Protein AF-A0A2D6SZ36-F1 (afdb_monomer_lite)

Sequence (307 aa):
MTRLPTGDDLKRLPLNAAIAYAARCARRVEDLIQPSASFPKADEWRSVVADTIDAAVNVAAGGELAADALAELEERVVQVVVVASEVGSTREVTQTDRQAAFAVNAAYALVHAVSLAVAAQTAASKTNAANKALLSVVTAVDAAVAANPKVRHLADHDWKKLSRMRLGAFPSLGKPINAGPDGPLGPLHGTQTTGSSAPTPPPRPTAHQDEPVPENQVVPEPGPTIEAQGRTLQEERKQLAKDRARLANEWARLKKCRAQLNEKQRQFRQMVAEFKQTVRTASDIRKTPSEGRQTAEEAEIQSSLDG

Foldseek 3Di:
DQDFQDLVLCQLFELLLLLLLLLLLLVVLLVLLDDDPLCVPSVVLSVLLVVLSVVSLCVSQVHDDDPVNLVVSLVSLVVVLVSLVVSVPDPDQDLSSLLNNLSSQLSNLSSQLSNLLVVLVVDPNNQVSLSSSSVSSVRSNVSSCSSPVVSSVLSSLSSVQSSPDPQDGPPHNGHRWRSDCPTPSHHSDPPVPVPPPPDDDPDDDDDDDDDDDDPDPDDDDDPDDPVVVVVVVVVVVVVVVVVVVVVVVVVVVVVVVVVVVVVVVVVVVVVVVVVVVVVVVVVVVVVVVVVVVVVVVVVVVVVVVVD

Structure (mmCIF, N/CA/C/O backbone):
data_AF-A0A2D6SZ36-F1
#
_entry.id   AF-A0A2D6SZ36-F1
#
loop_
_atom_site.group_PDB
_atom_site.id
_atom_site.type_symbol
_atom_site.label_atom_id
_atom_site.label_alt_id
_atom_site.label_comp_id
_atom_site.label_asym_id
_atom_site.label_entity_id
_atom_site.label_seq_id
_atom_site.pdbx_PDB_ins_code
_atom_site.Cartn_x
_atom_site.Cartn_y
_atom_site.Cartn_z
_atom_site.occupancy
_atom_site.B_iso_or_equiv
_atom_site.auth_seq_id
_atom_site.auth_comp_id
_atom_site.auth_asym_id
_atom_site.auth_atom_id
_atom_site.pdbx_PDB_model_num
ATOM 1 N N . MET A 1 1 ? -4.248 -22.799 13.556 1.00 68.94 1 MET A N 1
ATOM 2 C CA . MET A 1 1 ? -3.640 -21.973 12.487 1.00 68.94 1 MET A CA 1
ATOM 3 C C . MET A 1 1 ? -3.831 -20.508 12.848 1.00 68.94 1 MET A C 1
ATOM 5 O O . MET A 1 1 ? -4.922 -20.158 13.281 1.00 68.94 1 MET A O 1
ATOM 9 N N . THR A 1 2 ? -2.800 -19.670 12.737 1.00 85.44 2 THR A N 1
ATOM 10 C CA . THR A 1 2 ? -2.924 -18.223 12.980 1.00 85.44 2 THR A CA 1
ATOM 11 C C . THR A 1 2 ? -3.726 -17.578 11.849 1.00 85.44 2 THR A C 1
ATOM 13 O O . THR A 1 2 ? -3.416 -17.739 10.665 1.00 85.44 2 THR A O 1
ATOM 16 N N . ARG A 1 3 ? -4.801 -16.878 12.209 1.00 94.06 3 ARG A N 1
ATOM 17 C CA . ARG A 1 3 ? -5.632 -16.122 11.270 1.00 94.06 3 ARG A CA 1
ATOM 18 C C . ARG A 1 3 ? -5.099 -14.690 11.211 1.00 94.06 3 ARG A C 1
ATOM 20 O O . ARG A 1 3 ? -4.786 -14.129 12.254 1.00 94.06 3 ARG A O 1
ATOM 27 N N . LEU A 1 4 ? -4.996 -14.116 10.012 1.00 96.88 4 LEU A N 1
ATOM 28 C CA . LEU A 1 4 ? -4.741 -12.680 9.872 1.00 96.88 4 LEU A CA 1
ATOM 29 C C . LEU A 1 4 ? -5.953 -11.890 10.392 1.00 96.88 4 LEU A C 1
ATOM 31 O O . LEU A 1 4 ? -7.083 -12.373 10.242 1.00 96.88 4 LEU A O 1
ATOM 35 N N . PRO A 1 5 ? -5.748 -10.707 10.992 1.00 96.88 5 PRO A N 1
ATOM 36 C CA . PRO A 1 5 ? -6.858 -9.842 11.368 1.00 96.88 5 PRO A CA 1
ATOM 37 C C . PRO A 1 5 ? -7.690 -9.492 10.130 1.00 96.88 5 PRO A C 1
ATOM 39 O O . PRO A 1 5 ? -7.157 -9.217 9.057 1.00 96.88 5 PRO A O 1
ATOM 42 N N . THR A 1 6 ? -9.010 -9.527 10.273 1.00 97.56 6 THR A N 1
ATOM 43 C CA . THR A 1 6 ? -9.931 -9.065 9.230 1.00 97.56 6 THR A CA 1
ATOM 44 C C . THR A 1 6 ? -9.946 -7.541 9.146 1.00 97.56 6 THR A C 1
ATOM 46 O O . THR A 1 6 ? -9.481 -6.857 10.057 1.00 97.56 6 THR A O 1
ATOM 49 N N . GLY A 1 7 ? -10.556 -6.983 8.096 1.00 96.88 7 GLY A N 1
ATOM 50 C CA . GLY A 1 7 ? -10.803 -5.540 8.037 1.00 96.88 7 GLY A CA 1
ATOM 51 C C . GLY A 1 7 ? -11.570 -5.022 9.263 1.00 96.88 7 GLY A C 1
ATOM 52 O O . GLY A 1 7 ? -11.227 -3.971 9.794 1.00 96.88 7 GLY A O 1
ATOM 53 N N . ASP A 1 8 ? -12.548 -5.777 9.773 1.00 97.81 8 ASP A N 1
ATOM 54 C CA . ASP A 1 8 ? -13.299 -5.383 10.973 1.00 97.81 8 ASP A CA 1
ATOM 55 C C . ASP A 1 8 ? -12.479 -5.502 12.263 1.00 97.81 8 ASP A C 1
ATOM 57 O O . ASP A 1 8 ? -12.656 -4.687 13.169 1.00 97.81 8 ASP A O 1
ATOM 61 N N . ASP A 1 9 ? -11.542 -6.451 12.339 1.00 98.06 9 ASP A N 1
ATOM 62 C CA . ASP A 1 9 ? -10.567 -6.474 13.430 1.00 98.06 9 ASP A CA 1
ATOM 63 C C . ASP A 1 9 ? -9.703 -5.211 13.369 1.00 98.06 9 ASP A C 1
ATOM 65 O O . ASP A 1 9 ? -9.614 -4.492 14.360 1.00 98.06 9 ASP A O 1
ATOM 69 N N . LEU A 1 10 ? -9.153 -4.872 12.197 1.00 98.12 10 LEU A N 1
ATOM 70 C CA . LEU A 1 10 ? -8.289 -3.701 12.022 1.00 98.12 10 LEU A CA 1
ATOM 71 C C . LEU A 1 10 ? -8.994 -2.365 12.316 1.00 98.12 10 LEU A C 1
ATOM 73 O O . LEU A 1 10 ? -8.325 -1.429 12.747 1.00 98.12 10 LEU A O 1
ATOM 77 N N . LYS A 1 11 ? -10.329 -2.272 12.196 1.00 98.25 11 LYS A N 1
ATOM 78 C CA . LYS A 1 11 ? -11.109 -1.099 12.658 1.00 98.25 11 LYS A CA 1
ATOM 79 C C . LYS A 1 11 ? -11.015 -0.854 14.168 1.00 98.25 11 LYS A C 1
ATOM 81 O O . LYS A 1 11 ? -11.428 0.198 14.642 1.00 98.25 11 LYS A O 1
ATOM 86 N N . ARG A 1 12 ? -10.481 -1.791 14.957 1.00 98.06 12 ARG A N 1
ATOM 87 C CA . ARG A 1 12 ? -10.187 -1.563 16.383 1.00 98.06 12 ARG A CA 1
ATOM 88 C C . ARG A 1 12 ? -8.912 -0.747 16.599 1.00 98.06 12 ARG A C 1
ATOM 90 O O . ARG A 1 12 ? -8.661 -0.323 17.722 1.00 98.06 12 ARG A O 1
ATOM 97 N N . LEU A 1 13 ? -8.112 -0.532 15.554 1.00 98.56 13 LEU A N 1
ATOM 98 C CA . LEU A 1 13 ? -6.929 0.317 15.586 1.00 98.56 13 LEU A CA 1
ATOM 99 C C . LEU A 1 13 ? -7.213 1.678 14.947 1.00 98.56 13 LEU A C 1
ATOM 101 O O . LEU A 1 13 ? -7.973 1.764 13.982 1.00 98.56 13 LEU A O 1
ATOM 105 N N . PRO A 1 14 ? -6.572 2.751 15.431 1.00 98.44 14 PRO A N 1
ATOM 106 C CA . PRO A 1 14 ? -6.524 3.998 14.684 1.00 98.44 14 PRO A CA 1
ATOM 107 C C . PRO A 1 14 ? -5.627 3.858 13.435 1.00 98.44 14 PRO A C 1
ATOM 109 O O . PRO A 1 14 ? -4.817 2.931 13.339 1.00 98.44 14 PRO A O 1
ATOM 112 N N . LEU A 1 15 ? -5.749 4.782 12.477 1.00 98.31 15 LEU A N 1
ATOM 113 C CA . LEU A 1 15 ? -5.105 4.653 11.161 1.00 98.31 15 LEU A CA 1
ATOM 114 C C . LEU A 1 15 ? -3.571 4.558 11.231 1.00 98.31 15 LEU A C 1
ATOM 116 O O . LEU A 1 15 ? -3.008 3.724 10.525 1.00 98.31 15 LEU A O 1
ATOM 120 N N . ASN A 1 16 ? -2.892 5.303 12.113 1.00 98.50 16 ASN A N 1
ATOM 121 C CA . ASN A 1 16 ? -1.426 5.224 12.231 1.00 98.50 16 ASN A CA 1
ATOM 122 C C . ASN A 1 16 ? -0.962 3.828 12.665 1.00 98.50 16 ASN A C 1
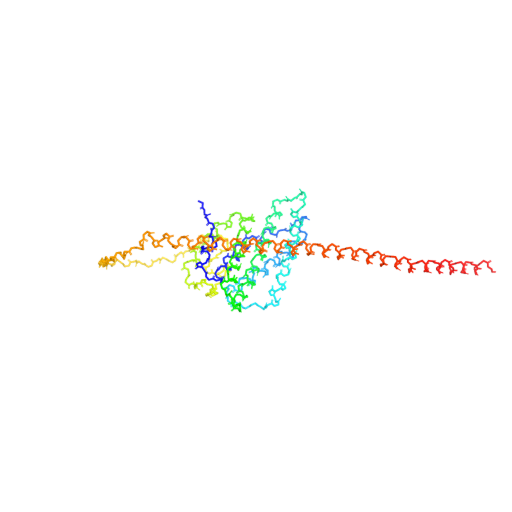ATOM 124 O O . ASN A 1 16 ? 0.025 3.308 12.151 1.00 98.50 16 ASN A O 1
ATOM 128 N N . ALA A 1 17 ? -1.704 3.181 13.566 1.00 98.56 17 ALA A N 1
ATOM 129 C CA . ALA A 1 17 ? -1.402 1.822 14.005 1.00 98.56 17 ALA A CA 1
ATOM 130 C C . ALA A 1 17 ? -1.669 0.787 12.898 1.00 98.56 17 ALA A C 1
ATOM 132 O O . ALA A 1 17 ? -0.901 -0.164 12.752 1.00 98.56 17 ALA A O 1
ATOM 133 N N . ALA A 1 18 ? -2.716 0.980 12.090 1.00 98.56 18 ALA A N 1
ATOM 134 C CA . ALA A 1 18 ? -2.992 0.131 10.931 1.00 98.56 18 ALA A CA 1
ATOM 135 C C . ALA A 1 18 ? -1.914 0.276 9.833 1.00 98.56 18 ALA A C 1
ATOM 137 O O . ALA A 1 18 ? -1.478 -0.723 9.262 1.00 98.56 18 ALA A O 1
ATOM 138 N N . ILE A 1 19 ? -1.425 1.494 9.583 1.00 98.69 19 ILE A N 1
ATOM 139 C CA . ILE A 1 19 ? -0.314 1.750 8.653 1.00 98.69 19 ILE A CA 1
ATOM 140 C C . ILE A 1 19 ? 0.986 1.140 9.185 1.00 98.69 19 ILE A C 1
ATOM 142 O O . ILE A 1 19 ? 1.656 0.425 8.446 1.00 98.69 19 ILE A O 1
ATOM 146 N N . ALA A 1 20 ? 1.315 1.333 10.468 1.00 98.62 20 ALA A N 1
ATOM 147 C CA . ALA A 1 20 ? 2.480 0.707 11.104 1.00 98.62 20 ALA A CA 1
ATOM 148 C C . ALA A 1 20 ? 2.470 -0.822 10.960 1.00 98.62 20 ALA A C 1
ATOM 150 O O . ALA A 1 20 ? 3.499 -1.442 10.685 1.00 98.62 20 ALA A O 1
ATOM 151 N N . TYR A 1 21 ? 1.293 -1.428 11.129 1.00 98.69 21 TYR A N 1
ATOM 152 C CA . TYR A 1 21 ? 1.086 -2.857 10.948 1.00 98.69 21 TYR A CA 1
ATOM 153 C C . TYR A 1 21 ? 1.415 -3.320 9.519 1.00 98.69 21 TYR A C 1
ATOM 155 O O . TYR A 1 21 ? 2.206 -4.252 9.344 1.00 98.69 21 TYR A O 1
ATOM 163 N N . ALA A 1 22 ? 0.866 -2.652 8.499 1.00 98.62 22 ALA A N 1
ATOM 164 C CA . ALA A 1 22 ? 1.161 -2.966 7.100 1.00 98.62 22 ALA A CA 1
ATOM 165 C C . ALA A 1 22 ? 2.625 -2.685 6.730 1.00 98.62 22 ALA A C 1
ATOM 167 O O . ALA A 1 22 ? 3.248 -3.522 6.078 1.00 98.62 22 ALA A O 1
ATOM 168 N N . ALA A 1 23 ? 3.203 -1.576 7.201 1.00 98.56 23 ALA A N 1
ATOM 169 C CA . ALA A 1 23 ? 4.596 -1.213 6.941 1.00 98.56 23 ALA A CA 1
ATOM 170 C C . ALA A 1 23 ? 5.566 -2.294 7.431 1.00 98.56 23 ALA A C 1
ATOM 172 O O . ALA A 1 23 ? 6.476 -2.692 6.706 1.00 98.56 23 ALA A O 1
ATOM 173 N N . ARG A 1 24 ? 5.325 -2.865 8.618 1.00 98.12 24 ARG A N 1
ATOM 174 C CA . ARG A 1 24 ? 6.123 -3.994 9.125 1.00 98.12 24 ARG A CA 1
ATOM 175 C C . ARG A 1 24 ? 5.935 -5.277 8.331 1.00 98.12 24 ARG A C 1
ATOM 177 O O . ARG A 1 24 ? 6.855 -6.088 8.276 1.00 98.12 24 ARG A O 1
ATOM 184 N N . CYS A 1 25 ? 4.760 -5.507 7.754 1.00 98.50 25 CYS A N 1
ATOM 185 C CA . CYS A 1 25 ? 4.543 -6.659 6.882 1.00 98.50 25 CYS A CA 1
ATOM 186 C C . CYS A 1 25 ? 5.302 -6.491 5.561 1.00 98.50 25 CYS A C 1
ATOM 188 O O . CYS A 1 25 ? 6.035 -7.400 5.183 1.00 98.50 25 CYS A O 1
ATOM 190 N N . ALA A 1 26 ? 5.208 -5.319 4.927 1.00 98.25 26 ALA A N 1
ATOM 191 C CA . ALA A 1 26 ? 5.946 -4.993 3.706 1.00 98.25 26 ALA A CA 1
ATOM 192 C C . ALA A 1 26 ? 7.471 -5.048 3.919 1.00 98.25 26 ALA A C 1
ATOM 194 O O . ALA A 1 26 ? 8.184 -5.671 3.138 1.00 98.25 26 ALA A O 1
ATOM 195 N N . ARG A 1 27 ? 7.977 -4.508 5.036 1.00 98.31 27 ARG A N 1
ATOM 196 C CA . ARG A 1 27 ? 9.414 -4.527 5.364 1.00 98.31 27 ARG A CA 1
ATOM 197 C C . ARG A 1 27 ? 10.006 -5.936 5.474 1.00 98.31 27 ARG A C 1
ATOM 199 O O . ARG A 1 27 ? 11.177 -6.133 5.189 1.00 98.31 27 ARG A O 1
ATOM 206 N N . ARG A 1 28 ? 9.212 -6.937 5.867 1.00 97.94 28 ARG A N 1
ATOM 207 C CA . ARG A 1 28 ? 9.658 -8.343 5.984 1.00 97.94 28 ARG A CA 1
ATOM 208 C C . ARG A 1 28 ? 9.786 -9.084 4.654 1.00 97.94 28 ARG A C 1
ATOM 210 O O . ARG A 1 28 ? 10.190 -10.243 4.665 1.00 97.94 28 ARG A O 1
ATOM 217 N N . VAL A 1 29 ? 9.355 -8.474 3.554 1.00 97.94 29 VAL A N 1
ATOM 218 C CA . VAL A 1 29 ? 9.437 -9.064 2.208 1.00 97.94 29 VAL A CA 1
ATOM 219 C C . VAL A 1 29 ? 10.256 -8.218 1.242 1.00 97.94 29 VAL A C 1
ATOM 221 O O . VAL A 1 29 ? 10.382 -8.577 0.077 1.00 97.94 29 VAL A O 1
ATOM 224 N N . GLU A 1 30 ? 10.821 -7.108 1.714 1.00 97.00 30 GLU A N 1
ATOM 225 C CA . GLU A 1 30 ? 11.672 -6.217 0.923 1.00 97.00 30 GLU A CA 1
ATOM 226 C C . GLU A 1 30 ? 12.908 -6.945 0.364 1.00 97.00 30 GLU A C 1
ATOM 228 O O . GLU A 1 30 ? 13.290 -6.748 -0.789 1.00 97.00 30 GLU A O 1
ATOM 233 N N . ASP A 1 31 ? 13.498 -7.842 1.154 1.00 96.12 31 ASP A N 1
ATOM 234 C CA . ASP A 1 31 ? 14.690 -8.624 0.807 1.00 96.12 31 ASP A CA 1
ATOM 235 C C . ASP A 1 31 ? 14.456 -9.660 -0.306 1.00 96.12 31 ASP A C 1
ATOM 237 O O . ASP A 1 31 ? 15.416 -10.175 -0.889 1.00 96.12 31 ASP A O 1
ATOM 241 N N . LEU A 1 32 ? 13.192 -9.941 -0.638 1.00 95.69 32 LEU A N 1
ATOM 242 C CA . LEU A 1 32 ? 12.801 -10.826 -1.739 1.00 95.69 32 LEU A CA 1
ATOM 243 C C . LEU A 1 32 ? 12.909 -10.148 -3.108 1.00 95.69 32 LEU A C 1
ATOM 245 O O . LEU A 1 32 ? 12.890 -10.833 -4.129 1.00 95.69 32 LEU A O 1
ATOM 249 N N . ILE A 1 33 ? 13.042 -8.820 -3.149 1.00 94.75 33 ILE A N 1
ATOM 250 C CA . ILE A 1 33 ? 13.299 -8.070 -4.380 1.00 94.75 33 ILE A CA 1
ATOM 251 C C . ILE A 1 33 ? 14.793 -8.191 -4.673 1.00 94.75 33 ILE A C 1
ATOM 253 O O . ILE A 1 33 ? 15.594 -7.377 -4.212 1.00 94.75 33 ILE A O 1
ATOM 257 N N . GLN A 1 34 ? 15.190 -9.263 -5.355 1.00 90.75 34 GLN A N 1
ATOM 258 C CA . GLN A 1 34 ? 16.589 -9.570 -5.667 1.00 90.75 34 GLN A CA 1
ATOM 259 C C . GLN A 1 34 ? 16.870 -9.427 -7.166 1.00 90.75 34 GLN A C 1
ATOM 261 O O . GLN A 1 34 ? 15.976 -9.699 -7.973 1.00 90.75 34 GLN A O 1
ATOM 266 N N . PRO A 1 35 ? 18.101 -9.038 -7.551 1.00 83.12 35 PRO A N 1
ATOM 267 C CA . PRO A 1 35 ? 18.521 -9.059 -8.945 1.00 83.12 35 PRO A CA 1
ATOM 268 C C . PRO A 1 35 ? 18.316 -10.445 -9.557 1.00 83.12 35 PRO A C 1
ATOM 270 O O . PRO A 1 35 ? 18.779 -11.453 -9.024 1.00 83.12 35 PRO A O 1
ATOM 273 N N . SER A 1 36 ? 17.624 -10.491 -10.689 1.00 83.50 36 SER A N 1
ATOM 274 C CA . SER A 1 36 ? 17.467 -11.694 -11.507 1.00 83.50 36 SER A CA 1
ATOM 275 C C . SER A 1 36 ? 17.573 -11.312 -12.983 1.00 83.50 36 SER A C 1
ATOM 277 O O . SER A 1 36 ? 17.512 -10.130 -13.326 1.00 83.50 36 SER A O 1
ATOM 279 N N . ALA A 1 37 ? 17.711 -12.295 -13.878 1.00 77.31 37 ALA A N 1
ATOM 280 C CA . ALA A 1 37 ? 17.656 -12.035 -15.322 1.00 77.31 37 ALA A CA 1
ATOM 281 C C . ALA A 1 37 ? 16.343 -11.331 -15.726 1.00 77.31 37 ALA A C 1
ATOM 283 O O . ALA A 1 37 ? 16.332 -10.510 -16.640 1.00 77.31 37 ALA A O 1
ATOM 284 N N . SER A 1 38 ? 15.262 -11.610 -14.995 1.00 79.06 38 SER A N 1
ATOM 285 C CA . SER A 1 38 ? 13.949 -10.993 -15.168 1.00 79.06 38 SER A CA 1
ATOM 286 C C . SER A 1 38 ? 13.849 -9.599 -14.529 1.00 79.06 38 SER A C 1
ATOM 288 O O . SER A 1 38 ? 12.986 -8.813 -14.911 1.00 79.06 38 SER A O 1
ATOM 290 N N . PHE A 1 39 ? 14.740 -9.265 -13.587 1.00 77.44 39 PHE A N 1
ATOM 291 C CA . PHE A 1 39 ? 14.770 -7.988 -12.868 1.00 77.44 39 PHE A CA 1
ATOM 292 C C . PHE A 1 39 ? 16.156 -7.332 -12.901 1.00 77.44 39 PHE A C 1
ATOM 294 O O . PHE A 1 39 ? 16.825 -7.218 -11.868 1.00 77.44 39 PHE A O 1
ATOM 301 N N . PRO A 1 40 ? 16.594 -6.826 -14.065 1.00 79.69 40 PRO A N 1
ATOM 302 C CA . PRO A 1 40 ? 17.897 -6.173 -14.187 1.00 79.69 40 PRO A CA 1
ATOM 303 C C . PRO A 1 40 ? 18.015 -4.890 -13.344 1.00 79.69 40 PRO A C 1
ATOM 305 O O . PRO A 1 40 ? 19.119 -4.429 -13.078 1.00 79.69 40 PRO A O 1
ATOM 308 N N . LYS A 1 41 ? 16.885 -4.316 -12.912 1.00 90.88 41 LYS A N 1
ATOM 309 C CA . LYS A 1 41 ? 16.794 -3.092 -12.101 1.00 90.88 41 LYS A CA 1
ATOM 310 C C . LYS A 1 41 ? 16.374 -3.346 -10.647 1.00 90.88 41 LYS A C 1
ATOM 312 O O . LYS A 1 41 ? 15.849 -2.447 -9.997 1.00 90.88 41 LYS A O 1
ATOM 317 N N . ALA A 1 42 ? 16.563 -4.560 -10.128 1.00 87.00 42 ALA A N 1
ATOM 318 C CA . ALA A 1 42 ? 16.084 -4.911 -8.789 1.00 87.00 42 ALA A CA 1
ATOM 319 C C . ALA A 1 42 ? 16.611 -3.989 -7.676 1.00 87.00 42 ALA A C 1
ATOM 321 O O . ALA A 1 42 ? 15.873 -3.724 -6.732 1.00 87.00 42 ALA A O 1
ATOM 322 N N . ASP A 1 43 ? 17.830 -3.455 -7.795 1.00 92.19 43 ASP A N 1
ATOM 323 C CA . ASP A 1 43 ? 18.380 -2.511 -6.812 1.00 92.19 43 ASP A CA 1
ATOM 324 C C . ASP A 1 43 ? 17.632 -1.168 -6.818 1.00 92.19 43 ASP A C 1
ATOM 326 O O . ASP A 1 43 ? 17.266 -0.654 -5.761 1.00 92.19 43 ASP A O 1
ATOM 330 N N . GLU A 1 44 ? 17.324 -0.635 -8.007 1.00 94.44 44 GLU A N 1
ATOM 331 C CA . GLU A 1 44 ? 16.501 0.573 -8.181 1.00 94.44 44 GLU A CA 1
ATOM 332 C C . GLU A 1 44 ? 15.106 0.352 -7.574 1.00 94.44 44 GLU A C 1
ATOM 334 O O . GLU A 1 44 ? 14.590 1.188 -6.832 1.00 94.44 44 GLU A O 1
ATOM 339 N N . TRP A 1 45 ? 14.511 -0.814 -7.826 1.00 94.44 45 TRP A N 1
ATOM 340 C CA . TRP A 1 45 ? 13.183 -1.163 -7.323 1.00 94.44 45 TRP A CA 1
ATOM 341 C C . TRP A 1 45 ? 13.163 -1.355 -5.817 1.00 94.44 45 TRP A C 1
ATOM 343 O O . TRP A 1 45 ? 12.241 -0.887 -5.151 1.00 94.44 45 TRP A O 1
ATOM 353 N N . ARG A 1 46 ? 14.185 -2.023 -5.275 1.00 95.94 46 ARG A N 1
ATOM 354 C CA . ARG A 1 46 ? 14.354 -2.184 -3.835 1.00 95.94 46 ARG A CA 1
ATOM 355 C C . ARG A 1 46 ? 14.478 -0.819 -3.172 1.00 95.94 46 ARG A C 1
ATOM 357 O O . ARG A 1 46 ? 13.810 -0.608 -2.172 1.00 95.94 46 ARG A O 1
ATOM 364 N N . SER A 1 47 ? 15.233 0.117 -3.754 1.00 96.94 47 SER A N 1
ATOM 365 C CA . SER A 1 47 ? 15.313 1.493 -3.247 1.00 96.94 47 SER A CA 1
ATOM 366 C C . SER A 1 47 ? 13.946 2.182 -3.236 1.00 96.94 47 SER A C 1
ATOM 368 O O . SER A 1 47 ? 13.566 2.747 -2.220 1.00 96.94 47 SER A O 1
ATOM 370 N N . VAL A 1 48 ? 13.165 2.095 -4.321 1.00 97.88 48 VAL A N 1
ATOM 371 C CA . VAL A 1 48 ? 11.809 2.683 -4.379 1.00 97.88 48 VAL A CA 1
ATOM 372 C C . VAL A 1 48 ? 10.878 2.061 -3.330 1.00 97.88 48 VAL A C 1
ATOM 374 O O . VAL A 1 48 ? 10.103 2.765 -2.678 1.00 97.88 48 VAL A O 1
ATOM 377 N N . VAL A 1 49 ? 10.945 0.740 -3.148 1.00 97.88 49 VAL A N 1
ATOM 378 C CA . VAL A 1 49 ? 10.163 0.025 -2.131 1.00 97.88 49 VAL A CA 1
ATOM 379 C C . VAL A 1 49 ? 10.608 0.407 -0.718 1.00 97.88 49 VAL A C 1
ATOM 381 O O . VAL A 1 49 ? 9.751 0.632 0.136 1.00 97.88 49 VAL A O 1
ATOM 384 N N . ALA A 1 50 ? 11.911 0.538 -0.476 1.00 98.06 50 ALA A N 1
ATOM 385 C CA . ALA A 1 50 ? 12.463 0.988 0.795 1.00 98.06 50 ALA A CA 1
ATOM 386 C C . ALA A 1 50 ? 11.967 2.397 1.143 1.00 98.06 50 ALA A C 1
ATOM 388 O O . ALA A 1 50 ? 11.349 2.564 2.195 1.00 98.06 50 ALA A O 1
ATOM 389 N N . ASP A 1 51 ? 12.125 3.356 0.219 1.00 98.31 51 ASP A N 1
ATOM 390 C CA . ASP A 1 51 ? 11.646 4.740 0.344 1.00 98.31 51 ASP A CA 1
ATOM 391 C C . ASP A 1 51 ? 10.145 4.772 0.681 1.00 98.31 51 ASP A C 1
ATOM 393 O O . ASP A 1 51 ? 9.693 5.509 1.559 1.00 98.31 51 ASP A O 1
ATOM 397 N N . THR A 1 52 ? 9.365 3.918 0.010 1.00 98.44 52 THR A N 1
ATOM 398 C CA . THR A 1 52 ? 7.919 3.774 0.226 1.00 98.44 52 THR A CA 1
ATOM 399 C C . THR A 1 52 ? 7.589 3.310 1.641 1.00 98.44 52 THR A C 1
ATOM 401 O O . THR A 1 52 ? 6.701 3.861 2.301 1.00 98.44 52 THR A O 1
ATOM 404 N N . ILE A 1 53 ? 8.292 2.287 2.123 1.00 98.56 53 ILE A N 1
ATOM 405 C CA . ILE A 1 53 ? 8.075 1.754 3.465 1.00 98.56 53 ILE A CA 1
ATOM 406 C C . ILE A 1 53 ? 8.526 2.776 4.513 1.00 98.56 53 ILE A C 1
ATOM 408 O O . ILE A 1 53 ? 7.802 2.983 5.485 1.00 98.56 53 ILE A O 1
ATOM 412 N N . ASP A 1 54 ? 9.658 3.453 4.317 1.00 98.25 54 ASP A N 1
ATOM 413 C CA . ASP A 1 54 ? 10.151 4.480 5.242 1.00 98.25 54 ASP A CA 1
ATOM 414 C C . ASP A 1 54 ? 9.215 5.684 5.329 1.00 98.25 54 ASP A C 1
ATOM 416 O O . ASP A 1 54 ? 8.922 6.149 6.432 1.00 98.25 54 ASP A O 1
ATOM 420 N N . ALA A 1 55 ? 8.643 6.127 4.208 1.00 98.31 55 ALA A N 1
ATOM 421 C CA . ALA A 1 55 ? 7.613 7.161 4.206 1.00 98.31 55 ALA A CA 1
ATOM 422 C C . ALA A 1 55 ? 6.385 6.744 5.035 1.00 98.31 55 ALA A C 1
ATOM 424 O O . ALA A 1 55 ? 5.878 7.524 5.846 1.00 98.31 55 ALA A O 1
ATOM 425 N N . ALA A 1 56 ? 5.932 5.494 4.899 1.00 98.44 56 ALA A N 1
ATOM 426 C CA . ALA A 1 56 ? 4.821 4.968 5.688 1.00 98.44 56 ALA A CA 1
ATOM 427 C C . ALA A 1 56 ? 5.158 4.835 7.183 1.00 98.44 56 ALA A C 1
ATOM 429 O O . ALA A 1 56 ? 4.313 5.131 8.032 1.00 98.44 56 ALA A O 1
ATOM 430 N N . VAL A 1 57 ? 6.387 4.422 7.519 1.00 98.50 57 VAL A N 1
ATOM 431 C CA . VAL A 1 57 ? 6.889 4.382 8.902 1.00 98.50 57 VAL A CA 1
ATOM 432 C C . VAL A 1 57 ? 6.923 5.791 9.498 1.00 98.50 57 VAL A C 1
ATOM 434 O O . VAL A 1 57 ? 6.454 5.970 10.622 1.00 98.50 57 VAL A O 1
ATOM 437 N N . ASN A 1 58 ? 7.405 6.787 8.748 1.00 98.12 58 ASN A N 1
ATOM 438 C CA . ASN A 1 58 ? 7.441 8.187 9.173 1.00 98.12 58 ASN A CA 1
ATOM 439 C C . ASN A 1 58 ? 6.030 8.721 9.463 1.00 98.12 58 ASN A C 1
ATOM 441 O O . ASN A 1 58 ? 5.783 9.244 10.549 1.00 98.12 58 ASN A O 1
ATOM 445 N N . VAL A 1 59 ? 5.072 8.505 8.555 1.00 98.19 59 VAL A N 1
ATOM 446 C CA . VAL A 1 59 ? 3.673 8.928 8.756 1.00 98.19 59 VAL A CA 1
ATOM 447 C C . VAL A 1 59 ? 3.034 8.224 9.958 1.00 98.19 59 VAL A C 1
ATOM 449 O O . VAL A 1 59 ? 2.387 8.868 10.785 1.00 98.19 59 VAL A O 1
ATOM 452 N N . ALA A 1 60 ? 3.247 6.915 10.123 1.00 98.25 60 ALA A N 1
ATOM 453 C CA . ALA A 1 60 ? 2.749 6.190 11.293 1.00 98.25 60 ALA A CA 1
ATOM 454 C C . ALA A 1 60 ? 3.360 6.702 12.612 1.00 98.25 60 ALA A C 1
ATOM 456 O O . ALA A 1 60 ? 2.681 6.736 13.644 1.00 98.25 60 ALA A O 1
ATOM 457 N N . ALA A 1 61 ? 4.613 7.160 12.569 1.00 98.25 61 ALA A N 1
ATOM 458 C CA . ALA A 1 61 ? 5.310 7.819 13.667 1.00 98.25 61 ALA A CA 1
ATOM 459 C C . ALA A 1 61 ? 4.913 9.298 13.851 1.00 98.25 61 ALA A C 1
ATOM 461 O O . ALA A 1 61 ? 5.524 9.992 14.662 1.00 98.25 61 ALA A O 1
ATOM 462 N N . GLY A 1 62 ? 3.854 9.767 13.180 1.00 97.62 62 GLY A N 1
ATOM 463 C CA . GLY A 1 62 ? 3.331 11.128 13.317 1.00 97.62 62 GLY A CA 1
ATOM 464 C C . GLY A 1 62 ? 4.122 12.179 12.544 1.00 97.62 62 GLY A C 1
ATOM 465 O O . GLY A 1 62 ? 3.877 13.366 12.738 1.00 97.62 62 GLY A O 1
ATOM 466 N N . GLY A 1 63 ? 5.060 11.757 11.696 1.00 97.75 63 GLY A N 1
ATOM 467 C CA . GLY A 1 63 ? 5.751 12.635 10.769 1.00 97.75 63 GLY A CA 1
ATOM 468 C C . GLY A 1 63 ? 4.810 13.150 9.685 1.00 97.75 63 GLY A C 1
ATOM 469 O O . GLY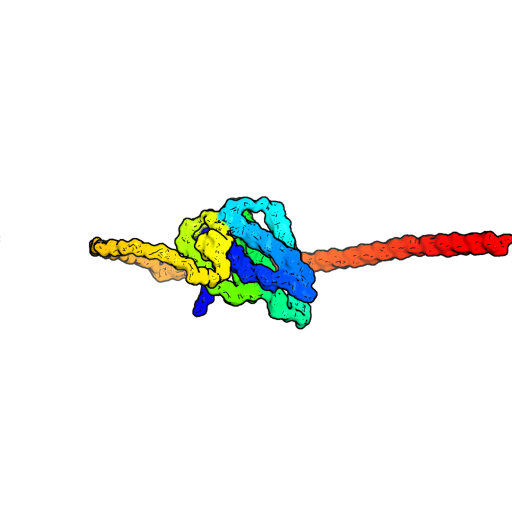 A 1 63 ? 3.855 12.481 9.278 1.00 97.75 63 GLY A O 1
ATOM 470 N N . GLU A 1 64 ? 5.096 14.352 9.204 1.00 96.12 64 GLU A N 1
ATOM 471 C CA . GLU A 1 64 ? 4.402 14.935 8.064 1.00 96.12 64 GLU A CA 1
ATOM 472 C C . GLU A 1 64 ? 5.089 14.506 6.767 1.00 96.12 64 GLU A C 1
ATOM 474 O O . GLU A 1 64 ? 6.314 14.384 6.697 1.00 96.12 64 GLU A O 1
ATOM 479 N N . LEU A 1 65 ? 4.290 14.270 5.730 1.00 95.75 65 LEU A N 1
ATOM 480 C CA . LEU A 1 65 ? 4.770 13.995 4.384 1.00 95.75 65 LEU A CA 1
ATOM 481 C C . LEU A 1 65 ? 4.076 14.964 3.433 1.00 95.75 65 LEU A C 1
ATOM 483 O O . LEU A 1 65 ? 2.845 15.024 3.394 1.00 95.75 65 LEU A O 1
ATOM 487 N N . ALA A 1 66 ? 4.867 15.739 2.693 1.00 96.31 66 ALA A N 1
ATOM 488 C CA . ALA A 1 66 ? 4.339 16.682 1.718 1.00 96.31 66 ALA A CA 1
ATOM 489 C C . ALA A 1 66 ? 3.533 15.943 0.640 1.00 96.31 66 ALA A C 1
ATOM 491 O O . ALA A 1 66 ? 3.932 14.868 0.188 1.00 96.31 66 ALA A O 1
ATOM 492 N N . ALA A 1 67 ? 2.412 16.530 0.214 1.00 94.06 67 ALA A N 1
ATOM 493 C CA . ALA A 1 67 ? 1.523 15.913 -0.771 1.00 94.06 67 ALA A CA 1
ATOM 494 C C . ALA A 1 67 ? 2.244 15.615 -2.098 1.00 94.06 67 ALA A C 1
ATOM 496 O O . ALA A 1 67 ? 2.060 14.534 -2.651 1.00 94.06 67 ALA A O 1
ATOM 497 N N . ASP A 1 68 ? 3.109 16.527 -2.552 1.00 95.56 68 ASP A N 1
ATOM 498 C CA . ASP A 1 68 ? 3.883 16.358 -3.787 1.00 95.56 68 ASP A CA 1
ATOM 499 C C . ASP A 1 68 ? 4.890 15.206 -3.672 1.00 95.56 68 ASP A C 1
ATOM 501 O O . ASP A 1 68 ? 4.965 14.362 -4.561 1.00 95.56 68 ASP A O 1
ATOM 505 N N . ALA A 1 69 ? 5.590 15.102 -2.536 1.00 97.00 69 ALA A N 1
ATOM 506 C CA . ALA A 1 69 ? 6.524 14.006 -2.277 1.00 97.00 69 ALA A CA 1
ATOM 507 C C . ALA A 1 69 ? 5.807 12.647 -2.211 1.00 97.00 69 ALA A C 1
ATOM 509 O O . ALA A 1 69 ? 6.323 11.640 -2.690 1.00 97.00 69 ALA A O 1
ATOM 510 N N . LEU A 1 70 ? 4.600 12.609 -1.637 1.00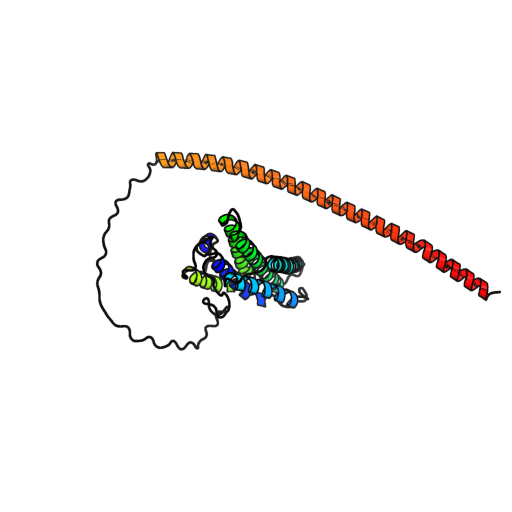 97.00 70 LEU A N 1
ATOM 511 C CA . LEU A 1 70 ? 3.781 11.400 -1.604 1.00 97.00 70 LEU A CA 1
ATOM 512 C C . LEU A 1 70 ? 3.283 11.004 -3.001 1.00 97.00 70 LEU A C 1
ATOM 514 O O . LEU A 1 70 ? 3.294 9.820 -3.328 1.00 97.00 70 LEU A O 1
ATOM 518 N N . ALA A 1 71 ? 2.879 11.974 -3.824 1.00 96.62 71 ALA A N 1
ATOM 519 C CA . ALA A 1 71 ? 2.450 11.730 -5.199 1.00 96.62 71 ALA A CA 1
ATOM 520 C C . ALA A 1 71 ? 3.604 11.214 -6.077 1.00 96.62 71 ALA A C 1
ATOM 522 O O . ALA A 1 71 ? 3.426 10.238 -6.803 1.00 96.62 71 ALA A O 1
ATOM 523 N N . GLU A 1 72 ? 4.793 11.814 -5.964 1.00 97.56 72 GLU A N 1
ATOM 524 C CA . GLU A 1 72 ? 6.003 11.352 -6.653 1.00 97.56 72 GLU A CA 1
ATOM 525 C C . GLU A 1 72 ? 6.369 9.918 -6.240 1.00 97.56 72 GLU A C 1
ATOM 527 O O . GLU A 1 72 ? 6.678 9.071 -7.081 1.00 97.56 72 GLU A O 1
ATOM 532 N N . LEU A 1 73 ? 6.288 9.613 -4.943 1.00 97.75 73 LEU A N 1
ATOM 533 C CA . LEU A 1 73 ? 6.562 8.275 -4.426 1.00 97.75 73 LEU A CA 1
ATOM 534 C C . LEU A 1 73 ? 5.538 7.242 -4.920 1.00 97.75 73 LEU A C 1
ATOM 536 O O . LEU A 1 73 ? 5.923 6.135 -5.301 1.00 97.75 73 LEU A O 1
ATOM 540 N N . GLU A 1 74 ? 4.251 7.608 -4.965 1.00 97.94 74 GLU A N 1
ATOM 541 C CA . GLU A 1 74 ? 3.187 6.773 -5.535 1.00 97.94 74 GLU A CA 1
ATOM 542 C C . GLU A 1 74 ? 3.430 6.500 -7.029 1.00 97.94 74 GLU A C 1
ATOM 544 O O . GLU A 1 74 ? 3.321 5.354 -7.466 1.00 97.94 74 GLU A O 1
ATOM 549 N N . GLU A 1 75 ? 3.843 7.502 -7.808 1.00 97.69 75 GLU A N 1
ATOM 550 C CA . GLU A 1 75 ? 4.187 7.321 -9.222 1.00 97.69 75 GLU A CA 1
ATOM 551 C C . GLU A 1 75 ? 5.386 6.380 -9.408 1.00 97.69 75 GLU A C 1
ATOM 553 O O . GLU A 1 75 ? 5.309 5.424 -10.188 1.00 97.69 75 GLU A O 1
ATOM 558 N N . ARG A 1 76 ? 6.476 6.602 -8.659 1.00 97.88 76 ARG A N 1
ATOM 559 C CA . ARG A 1 76 ? 7.681 5.759 -8.718 1.00 97.88 76 ARG A CA 1
ATOM 560 C C . ARG A 1 76 ? 7.349 4.297 -8.423 1.00 97.88 76 ARG A C 1
ATOM 562 O O . ARG A 1 76 ? 7.765 3.415 -9.173 1.00 97.88 76 ARG A O 1
ATOM 569 N N . VAL A 1 77 ? 6.570 4.008 -7.376 1.00 97.81 77 VAL A N 1
ATOM 570 C CA . VAL A 1 77 ? 6.220 2.615 -7.049 1.00 97.81 77 VAL A CA 1
ATOM 571 C C . VAL A 1 77 ? 5.243 2.005 -8.062 1.00 97.81 77 VAL A C 1
ATOM 573 O O . VAL A 1 77 ? 5.351 0.816 -8.358 1.00 97.81 77 VAL A O 1
ATOM 576 N N . VAL A 1 78 ? 4.340 2.791 -8.667 1.00 97.62 78 VAL A N 1
ATOM 577 C CA . VAL A 1 78 ? 3.464 2.315 -9.756 1.00 97.62 78 VAL A CA 1
ATOM 578 C C . VAL A 1 78 ? 4.287 1.862 -10.960 1.00 97.62 78 VAL A C 1
ATOM 580 O O . VAL A 1 78 ? 4.000 0.806 -11.524 1.00 97.62 78 VAL A O 1
ATOM 583 N N . GLN A 1 79 ? 5.333 2.604 -11.332 1.00 96.06 79 GLN A N 1
ATOM 584 C CA . GLN A 1 79 ? 6.237 2.189 -12.409 1.00 96.06 79 GLN A CA 1
ATOM 585 C C . GLN A 1 79 ? 6.883 0.830 -12.094 1.00 96.06 79 GLN A C 1
ATOM 587 O O . GLN A 1 79 ? 6.897 -0.054 -12.950 1.00 96.06 79 GLN A O 1
ATOM 592 N N . VAL A 1 80 ? 7.327 0.616 -10.850 1.00 95.69 80 VAL A N 1
ATOM 593 C CA . VAL A 1 80 ? 7.884 -0.674 -10.404 1.00 95.69 80 VAL A CA 1
ATOM 594 C C . VAL A 1 80 ? 6.839 -1.800 -10.473 1.00 95.69 80 VAL A C 1
ATOM 596 O O . VAL A 1 80 ? 7.144 -2.883 -10.973 1.00 95.69 80 VAL A O 1
ATOM 599 N N . VAL A 1 81 ? 5.594 -1.557 -10.042 1.00 95.69 81 VAL A N 1
ATOM 600 C CA . VAL A 1 81 ? 4.484 -2.533 -10.129 1.00 95.69 81 VAL A CA 1
ATOM 601 C C . VAL A 1 81 ? 4.204 -2.947 -11.572 1.00 95.69 81 VAL A C 1
ATOM 603 O O . VAL A 1 81 ? 3.991 -4.134 -11.839 1.00 95.69 81 VAL A O 1
ATOM 606 N N . VAL A 1 82 ? 4.187 -1.989 -12.505 1.00 94.62 82 VAL A N 1
ATOM 607 C CA . VAL A 1 82 ? 3.933 -2.260 -13.928 1.00 94.62 82 VAL A CA 1
ATOM 608 C C .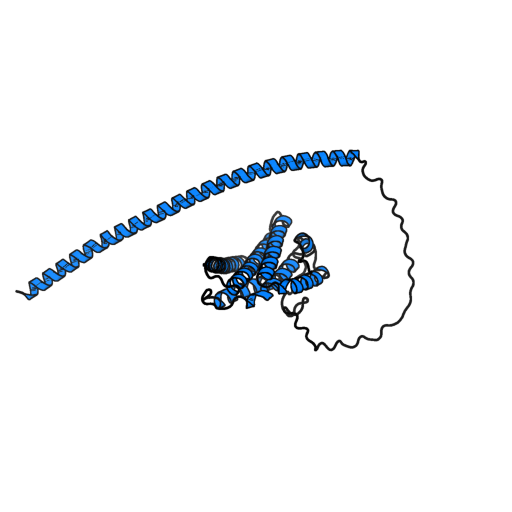 VAL A 1 82 ? 4.990 -3.213 -14.471 1.00 94.62 82 VAL A C 1
ATOM 610 O O . VAL A 1 82 ? 4.633 -4.264 -15.003 1.00 94.62 82 VAL A O 1
ATOM 613 N N . VAL A 1 83 ? 6.275 -2.919 -14.254 1.00 92.38 83 VAL A N 1
ATOM 614 C CA . VAL A 1 83 ? 7.347 -3.782 -14.767 1.00 92.38 83 VAL A CA 1
ATOM 615 C C . VAL A 1 83 ? 7.344 -5.151 -14.074 1.00 92.38 83 VAL A C 1
ATOM 617 O O . VAL A 1 83 ? 7.473 -6.178 -14.739 1.00 92.38 83 VAL A O 1
ATOM 620 N N . ALA A 1 84 ? 7.103 -5.210 -12.760 1.00 90.88 84 ALA A N 1
ATOM 621 C CA . ALA A 1 84 ? 6.973 -6.482 -12.044 1.00 90.88 84 ALA A CA 1
ATOM 622 C C . ALA A 1 84 ? 5.809 -7.348 -12.576 1.00 90.88 84 ALA A C 1
ATOM 624 O O . ALA A 1 84 ? 5.915 -8.575 -12.641 1.00 90.88 84 ALA A O 1
ATOM 625 N N . SER A 1 85 ? 4.710 -6.717 -13.002 1.00 89.94 85 SER A N 1
ATOM 626 C CA . SER A 1 85 ? 3.545 -7.401 -13.582 1.00 89.94 85 SER A CA 1
ATOM 627 C C . SER A 1 85 ? 3.809 -7.927 -14.997 1.00 89.94 85 SER A C 1
ATOM 629 O O . SER A 1 85 ? 3.324 -9.002 -15.364 1.00 89.94 85 SER A O 1
ATOM 631 N N . GLU A 1 86 ? 4.593 -7.199 -15.793 1.00 90.00 86 GLU A N 1
ATOM 632 C CA . GLU A 1 86 ? 5.022 -7.632 -17.128 1.00 90.00 86 GLU A CA 1
ATOM 633 C C . GLU A 1 86 ? 5.925 -8.864 -17.046 1.00 90.00 86 GLU A C 1
ATOM 635 O O . GLU A 1 86 ? 5.698 -9.844 -17.760 1.00 90.00 86 GLU A O 1
ATOM 640 N N . VAL A 1 87 ? 6.875 -8.868 -16.105 1.00 85.00 87 VAL A N 1
ATOM 641 C CA . VAL A 1 87 ? 7.724 -10.034 -15.826 1.00 85.00 87 VAL A CA 1
ATOM 642 C C . VAL A 1 87 ? 6.873 -11.254 -15.473 1.00 85.00 87 VAL A C 1
ATOM 644 O O . VAL A 1 87 ? 7.055 -12.324 -16.058 1.00 85.00 87 VAL A O 1
ATOM 647 N N . GLY A 1 88 ? 5.878 -11.072 -14.598 1.00 79.12 88 GLY A N 1
ATOM 648 C CA . GLY A 1 88 ? 4.919 -12.105 -14.194 1.00 79.12 88 GLY A CA 1
ATOM 649 C C . GLY A 1 88 ? 4.026 -12.656 -15.316 1.00 79.12 88 GLY A C 1
ATOM 650 O O . GLY A 1 88 ? 3.333 -13.649 -15.099 1.00 79.12 88 GLY A O 1
ATOM 651 N N . SER A 1 89 ? 4.032 -12.045 -16.504 1.00 80.19 89 SER A N 1
ATOM 652 C CA . SER A 1 89 ? 3.227 -12.468 -17.660 1.00 80.19 89 SER A CA 1
ATOM 653 C C . SER A 1 89 ? 4.008 -13.321 -18.670 1.00 80.19 89 SER A C 1
ATOM 655 O O . SER A 1 89 ? 3.431 -13.824 -19.636 1.00 80.19 89 SER A O 1
ATOM 657 N N . THR A 1 90 ? 5.316 -13.497 -18.470 1.00 85.25 90 THR A N 1
ATOM 658 C CA . THR A 1 90 ? 6.168 -14.323 -19.337 1.00 85.25 90 THR A CA 1
ATOM 659 C C . THR A 1 90 ? 5.951 -15.826 -19.086 1.00 85.25 90 THR A C 1
ATOM 661 O O . THR A 1 90 ? 5.412 -16.238 -18.060 1.00 85.25 90 THR A O 1
ATOM 664 N N . ARG A 1 91 ? 6.326 -16.696 -20.038 1.00 78.31 91 ARG A N 1
ATOM 665 C CA . ARG A 1 91 ? 6.127 -18.158 -19.902 1.00 78.31 91 ARG A CA 1
ATOM 666 C C . ARG A 1 91 ? 7.022 -18.811 -18.838 1.00 78.31 91 ARG A C 1
ATOM 668 O O . ARG A 1 91 ? 6.705 -19.913 -18.403 1.00 78.31 91 ARG A O 1
ATOM 675 N N . GLU A 1 92 ? 8.089 -18.143 -18.407 1.00 88.19 92 GLU A N 1
ATOM 676 C CA . GLU A 1 92 ? 9.128 -18.692 -17.522 1.00 88.19 92 GLU A CA 1
ATOM 677 C C . GLU A 1 92 ? 9.214 -17.941 -16.185 1.00 88.19 92 GLU A C 1
ATOM 679 O O . GLU A 1 92 ? 10.286 -17.600 -15.700 1.00 88.19 92 GLU A O 1
ATOM 684 N N . VAL A 1 93 ? 8.064 -17.670 -15.566 1.00 89.50 93 VAL A N 1
ATOM 685 C CA . VAL A 1 93 ? 8.022 -16.978 -14.271 1.00 89.50 93 VAL A CA 1
ATOM 686 C C . VAL A 1 93 ? 8.492 -17.908 -13.161 1.00 89.50 93 VAL A C 1
ATOM 688 O O . VAL A 1 93 ? 7.809 -18.885 -12.826 1.00 89.50 93 VAL A O 1
ATOM 691 N N . THR A 1 94 ? 9.621 -17.570 -12.544 1.00 91.81 94 THR A N 1
ATOM 692 C CA . THR A 1 94 ? 10.142 -18.307 -11.393 1.00 91.81 94 THR A CA 1
ATOM 693 C C . THR A 1 94 ? 9.329 -18.008 -10.130 1.00 91.81 94 THR A C 1
ATOM 695 O O . THR A 1 94 ? 8.573 -17.036 -10.047 1.00 91.81 94 THR A O 1
ATOM 698 N N . GLN A 1 95 ? 9.468 -18.849 -9.103 1.00 92.62 95 GLN A N 1
ATOM 699 C CA . GLN A 1 95 ? 8.853 -18.576 -7.802 1.00 92.62 95 GLN A CA 1
ATOM 700 C C . GLN A 1 95 ? 9.372 -17.261 -7.202 1.00 92.62 95 GLN A C 1
ATOM 702 O O . GLN A 1 95 ? 8.567 -16.478 -6.701 1.00 92.62 95 GLN A O 1
ATOM 707 N N . THR A 1 96 ? 10.678 -17.002 -7.307 1.00 92.56 96 THR A N 1
ATOM 708 C CA . THR A 1 96 ? 11.313 -15.758 -6.854 1.00 92.56 96 THR A CA 1
ATOM 709 C C . THR A 1 96 ? 10.687 -14.539 -7.528 1.00 92.56 96 THR A C 1
ATOM 711 O O . THR A 1 96 ? 10.380 -13.562 -6.848 1.00 92.56 96 THR A O 1
ATOM 714 N N . ASP A 1 97 ? 10.379 -14.626 -8.827 1.00 92.12 97 ASP A N 1
ATOM 715 C CA . ASP A 1 97 ? 9.739 -13.524 -9.552 1.00 92.12 97 ASP A CA 1
ATOM 716 C C . ASP A 1 97 ? 8.338 -13.201 -9.039 1.00 92.12 97 ASP A C 1
ATOM 718 O O . ASP A 1 97 ? 7.978 -12.034 -8.874 1.00 92.12 97 ASP A O 1
ATOM 722 N N . ARG A 1 98 ? 7.561 -14.229 -8.686 1.00 93.62 98 ARG A N 1
ATOM 723 C CA . ARG A 1 98 ? 6.248 -14.026 -8.056 1.00 93.62 98 ARG A CA 1
ATOM 724 C C . ARG A 1 98 ? 6.385 -13.389 -6.681 1.00 93.62 98 ARG A C 1
ATOM 726 O O . ARG A 1 98 ? 5.602 -12.505 -6.346 1.00 93.62 98 ARG A O 1
ATOM 733 N N . GLN A 1 99 ? 7.359 -13.829 -5.886 1.00 95.06 99 GLN A N 1
ATOM 734 C CA . GLN A 1 99 ? 7.589 -13.281 -4.548 1.00 95.06 99 GLN A CA 1
ATOM 735 C C . GLN A 1 99 ? 7.986 -11.805 -4.607 1.00 95.06 99 GLN A C 1
ATOM 737 O O . GLN A 1 99 ? 7.415 -11.005 -3.867 1.00 95.06 99 GLN A O 1
ATOM 742 N N . ALA A 1 100 ? 8.878 -11.436 -5.528 1.00 94.94 100 ALA A N 1
ATOM 743 C CA . ALA A 1 100 ? 9.257 -10.048 -5.769 1.00 94.94 100 ALA A CA 1
ATOM 744 C C . ALA A 1 100 ? 8.051 -9.200 -6.209 1.00 94.94 100 ALA A C 1
ATOM 746 O O . ALA A 1 100 ? 7.807 -8.138 -5.639 1.00 94.94 100 ALA A O 1
ATOM 747 N N . ALA A 1 101 ? 7.232 -9.691 -7.147 1.00 94.81 101 ALA A N 1
ATOM 748 C CA . ALA A 1 101 ? 6.027 -8.986 -7.585 1.00 94.81 101 ALA A CA 1
ATOM 749 C C . ALA A 1 101 ? 5.018 -8.767 -6.441 1.00 94.81 101 ALA A C 1
ATOM 751 O O . ALA A 1 101 ? 4.440 -7.687 -6.310 1.00 94.81 101 ALA A O 1
ATOM 752 N N . PHE A 1 102 ? 4.825 -9.760 -5.568 1.00 96.88 102 PHE A N 1
ATOM 753 C CA . PHE A 1 102 ? 3.982 -9.606 -4.381 1.00 96.88 102 PHE A CA 1
ATOM 754 C C . PHE A 1 102 ? 4.573 -8.630 -3.352 1.00 96.88 102 PHE A C 1
ATOM 756 O O . PHE A 1 102 ? 3.817 -7.861 -2.759 1.00 96.88 102 PHE A O 1
ATOM 763 N N . ALA A 1 103 ? 5.895 -8.607 -3.165 1.00 97.06 103 ALA A N 1
ATOM 764 C CA . ALA A 1 103 ? 6.560 -7.642 -2.289 1.00 97.06 103 ALA A CA 1
ATOM 765 C C . ALA A 1 103 ? 6.384 -6.197 -2.791 1.00 97.06 103 ALA A C 1
ATOM 767 O O . ALA A 1 103 ? 6.019 -5.311 -2.020 1.00 97.06 103 ALA A O 1
ATOM 768 N N . VAL A 1 104 ? 6.540 -5.975 -4.099 1.00 97.12 104 VAL A N 1
ATOM 769 C CA . VAL A 1 104 ? 6.277 -4.682 -4.751 1.00 97.12 104 VAL A CA 1
ATOM 770 C C . VAL A 1 104 ? 4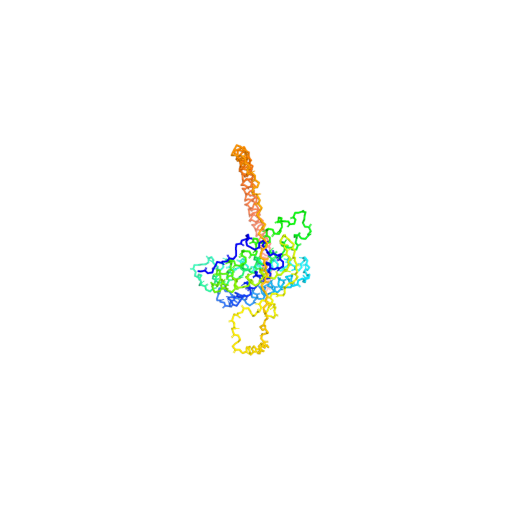.809 -4.266 -4.586 1.00 97.12 104 VAL A C 1
ATOM 772 O O . VAL A 1 104 ? 4.523 -3.133 -4.200 1.00 97.12 104 VAL A O 1
ATOM 775 N N . ASN A 1 105 ? 3.863 -5.189 -4.794 1.00 97.81 105 ASN A N 1
ATOM 776 C CA . ASN A 1 105 ? 2.437 -4.920 -4.579 1.00 97.81 105 ASN A CA 1
ATOM 777 C C . ASN A 1 105 ? 2.113 -4.563 -3.120 1.00 97.81 105 ASN A C 1
ATOM 779 O O . ASN A 1 105 ? 1.233 -3.735 -2.877 1.00 97.81 105 ASN A O 1
ATOM 783 N N . ALA A 1 106 ? 2.824 -5.148 -2.149 1.00 98.38 106 ALA A N 1
ATOM 784 C CA . ALA A 1 106 ? 2.673 -4.790 -0.742 1.00 98.38 106 ALA A CA 1
ATOM 785 C C . ALA A 1 106 ? 3.079 -3.330 -0.483 1.00 98.38 106 ALA A C 1
ATOM 787 O O . ALA A 1 106 ? 2.358 -2.611 0.209 1.00 98.38 106 ALA A O 1
ATOM 788 N N . ALA A 1 107 ? 4.185 -2.874 -1.078 1.00 98.38 107 ALA A N 1
ATOM 789 C CA . ALA A 1 107 ? 4.641 -1.488 -0.979 1.00 98.38 107 ALA A CA 1
ATOM 790 C C . ALA A 1 107 ? 3.679 -0.503 -1.666 1.00 98.38 107 ALA A C 1
ATOM 792 O O . ALA A 1 107 ? 3.326 0.521 -1.084 1.00 98.38 107 ALA A O 1
ATOM 793 N N . TYR A 1 108 ? 3.176 -0.838 -2.857 1.00 98.50 108 TYR A N 1
ATOM 794 C CA . TYR A 1 108 ? 2.182 -0.012 -3.548 1.00 98.50 108 TYR A CA 1
ATOM 795 C C . TYR A 1 108 ? 0.881 0.138 -2.746 1.00 98.50 108 TYR A C 1
ATOM 797 O O . TYR A 1 108 ? 0.387 1.245 -2.530 1.00 98.50 108 TYR A O 1
ATOM 805 N N . ALA A 1 109 ? 0.332 -0.967 -2.238 1.00 98.50 109 ALA A N 1
ATOM 806 C CA . ALA A 1 109 ? -0.861 -0.907 -1.400 1.00 98.50 109 ALA A CA 1
ATOM 807 C C . ALA A 1 109 ? -0.616 -0.097 -0.112 1.00 98.50 109 ALA A C 1
ATOM 809 O O . ALA A 1 109 ? -1.508 0.616 0.351 1.00 98.50 109 ALA A O 1
ATOM 810 N N . LEU A 1 110 ? 0.600 -0.156 0.442 1.00 98.62 110 LEU A N 1
ATOM 811 C CA . LEU A 1 110 ? 0.997 0.631 1.605 1.00 98.62 110 LEU A CA 1
ATOM 812 C C . LEU A 1 110 ? 1.041 2.138 1.310 1.00 98.62 110 LEU A C 1
ATOM 814 O O . LEU A 1 110 ? 0.440 2.899 2.069 1.00 98.62 110 LEU A O 1
ATOM 818 N N . VAL A 1 111 ? 1.680 2.588 0.221 1.00 98.50 111 VAL A N 1
ATOM 819 C CA . VAL A 1 111 ? 1.698 4.027 -0.121 1.00 98.50 111 VAL A CA 1
ATOM 820 C C . VAL A 1 111 ? 0.292 4.547 -0.402 1.00 98.50 111 VAL A C 1
ATOM 822 O O . VAL A 1 111 ? -0.080 5.629 0.053 1.00 98.50 111 VAL A O 1
ATOM 825 N N . HIS A 1 112 ? -0.542 3.730 -1.049 1.00 98.31 112 HIS A N 1
ATOM 826 C CA . HIS A 1 112 ? -1.930 4.083 -1.302 1.00 98.31 112 HIS A CA 1
ATOM 827 C C . HIS A 1 112 ? -2.729 4.205 0.009 1.00 98.31 112 HIS A C 1
ATOM 829 O O . HIS A 1 112 ? -3.559 5.103 0.160 1.00 98.31 112 HIS A O 1
ATOM 835 N N . ALA A 1 113 ? -2.455 3.348 1.003 1.00 98.50 113 ALA A N 1
ATOM 836 C CA . ALA A 1 113 ? -3.033 3.471 2.342 1.00 98.50 113 ALA A CA 1
ATOM 837 C C . ALA A 1 113 ? -2.630 4.784 3.032 1.00 98.50 113 ALA A C 1
ATOM 839 O O . ALA A 1 113 ? -3.484 5.438 3.634 1.00 98.50 113 ALA A O 1
ATOM 840 N N . VAL A 1 114 ? -1.358 5.183 2.919 1.00 98.50 114 VAL A N 1
ATOM 841 C CA . VAL A 1 114 ? -0.837 6.451 3.456 1.00 98.50 114 VAL A CA 1
ATOM 842 C C . VAL A 1 114 ? -1.539 7.643 2.802 1.00 98.50 114 VAL A C 1
ATOM 844 O O . VAL A 1 114 ? -2.090 8.484 3.512 1.00 98.50 114 VAL A O 1
ATOM 847 N N . SER A 1 115 ? -1.612 7.673 1.468 1.00 98.06 115 SER A N 1
ATOM 848 C CA . SER A 1 115 ? -2.315 8.711 0.694 1.00 98.06 115 SER A CA 1
ATOM 849 C C . SER A 1 115 ? -3.773 8.871 1.131 1.00 98.06 115 SER A C 1
ATOM 851 O O . SER A 1 115 ? -4.228 9.971 1.461 1.00 98.06 115 SER A O 1
ATOM 853 N N . LEU A 1 116 ? -4.495 7.757 1.274 1.00 97.75 116 LEU A N 1
ATOM 854 C CA . LEU A 1 116 ? -5.885 7.764 1.729 1.00 97.75 116 LEU A CA 1
ATOM 855 C C . LEU A 1 116 ? -6.045 8.192 3.194 1.00 97.75 116 LEU A C 1
ATOM 857 O O . LEU A 1 116 ? -7.029 8.857 3.522 1.00 97.75 116 LEU A O 1
ATOM 861 N N . ALA A 1 117 ? -5.112 7.832 4.077 1.00 97.19 117 ALA A N 1
ATOM 862 C CA . ALA A 1 117 ? -5.147 8.242 5.479 1.00 97.19 117 ALA A CA 1
ATOM 863 C C . ALA A 1 117 ? -4.868 9.741 5.652 1.00 97.19 117 ALA A C 1
ATOM 865 O O . ALA A 1 117 ? -5.552 10.399 6.437 1.00 97.19 117 ALA A O 1
ATOM 866 N N . VAL A 1 118 ? -3.930 10.300 4.880 1.00 95.94 118 VAL A N 1
ATOM 867 C CA . VAL A 1 118 ? -3.680 11.749 4.836 1.00 95.94 118 VAL A CA 1
ATOM 868 C C . VAL A 1 118 ? -4.918 12.478 4.313 1.00 95.94 118 VAL A C 1
ATOM 870 O O . VAL A 1 118 ? -5.416 13.393 4.971 1.00 95.94 118 VAL A O 1
ATOM 873 N N . ALA A 1 119 ? -5.494 12.014 3.199 1.00 94.94 119 ALA A N 1
ATOM 874 C CA . ALA A 1 119 ? -6.721 12.579 2.641 1.00 94.94 119 ALA A CA 1
ATOM 875 C C . ALA A 1 119 ? -7.925 12.471 3.599 1.00 94.94 119 ALA A C 1
ATOM 877 O O . ALA A 1 119 ? -8.793 13.344 3.610 1.00 94.94 119 ALA A O 1
ATOM 878 N N . ALA A 1 120 ? -7.988 11.435 4.445 1.00 95.81 120 ALA A N 1
ATOM 879 C CA . ALA A 1 120 ? -9.061 11.269 5.426 1.00 95.81 120 ALA A CA 1
ATOM 880 C C . ALA A 1 120 ? -9.117 12.398 6.468 1.00 95.81 120 ALA A C 1
ATOM 882 O O . ALA A 1 120 ? -10.171 12.608 7.071 1.00 95.81 120 ALA A O 1
ATOM 883 N N . GLN A 1 121 ? -8.028 13.143 6.674 1.00 93.88 121 GLN A N 1
ATOM 884 C CA . GLN A 1 121 ? -7.999 14.259 7.621 1.00 93.88 121 GLN A CA 1
ATOM 885 C C . GLN A 1 121 ? -8.818 15.459 7.137 1.00 93.88 121 GLN A C 1
ATOM 887 O O . GLN A 1 121 ? -9.486 16.111 7.944 1.00 93.88 121 GLN A O 1
ATOM 892 N N . THR A 1 122 ? -8.801 15.711 5.827 1.00 93.62 122 THR A N 1
ATOM 893 C CA . THR A 1 122 ? -9.447 16.861 5.175 1.00 93.62 122 THR A CA 1
ATOM 894 C C . THR A 1 122 ? -10.721 16.485 4.415 1.00 93.62 122 THR A C 1
ATOM 896 O O . THR A 1 122 ? -11.492 17.361 4.028 1.00 93.62 122 THR A O 1
ATOM 899 N N . ALA A 1 123 ? -10.990 15.190 4.220 1.00 94.06 123 ALA A N 1
ATOM 900 C CA . ALA A 1 123 ? -12.180 14.716 3.528 1.00 94.06 123 ALA A CA 1
ATOM 901 C C . ALA A 1 123 ? -13.482 15.065 4.271 1.00 94.06 123 ALA A C 1
ATOM 903 O O . ALA A 1 123 ? -13.612 14.858 5.479 1.00 94.06 123 ALA A O 1
ATOM 904 N N . ALA A 1 124 ? -14.509 15.456 3.507 1.00 92.69 124 ALA A N 1
ATOM 905 C CA . ALA A 1 124 ? -15.863 15.678 4.024 1.00 92.69 124 ALA A CA 1
ATOM 906 C C . ALA A 1 124 ? -16.445 14.430 4.721 1.00 92.69 124 ALA A C 1
ATOM 908 O O . ALA A 1 124 ? -17.186 14.538 5.693 1.00 92.69 124 ALA A O 1
ATOM 909 N N . SER A 1 125 ? -16.080 13.231 4.246 1.00 94.19 125 SER A N 1
ATOM 910 C CA . SER A 1 125 ? -16.424 11.953 4.876 1.00 94.19 125 SER A CA 1
ATOM 911 C C . SER A 1 125 ? -15.161 11.221 5.331 1.00 94.19 125 SER A C 1
ATOM 913 O O . SER A 1 125 ? -14.636 10.356 4.622 1.00 94.19 125 SER A O 1
ATOM 915 N N . LYS A 1 126 ? -14.688 11.553 6.540 1.00 95.31 126 LYS A N 1
ATOM 916 C CA . LYS A 1 126 ? -13.499 10.937 7.157 1.00 95.31 126 LYS A CA 1
ATOM 917 C C . LYS A 1 126 ? -13.590 9.410 7.196 1.00 95.31 126 LYS A C 1
ATOM 919 O O . LYS A 1 126 ? -12.654 8.721 6.810 1.00 95.31 126 LYS A O 1
ATOM 924 N N . THR A 1 127 ? -14.751 8.871 7.574 1.00 95.88 127 THR A N 1
ATOM 925 C CA . THR A 1 127 ? -14.988 7.422 7.680 1.00 95.88 127 THR A CA 1
ATOM 926 C C . THR A 1 127 ? -14.846 6.694 6.343 1.00 95.88 127 THR A C 1
ATOM 928 O O . THR A 1 127 ? -14.295 5.598 6.302 1.00 95.88 127 THR A O 1
ATOM 931 N N . ASN A 1 128 ? -15.317 7.279 5.235 1.00 95.88 128 ASN A N 1
ATOM 932 C CA . ASN A 1 128 ? -15.210 6.643 3.920 1.00 95.88 128 ASN A CA 1
ATOM 933 C C . ASN A 1 128 ? -13.748 6.577 3.452 1.00 95.88 128 ASN A C 1
ATOM 935 O O . ASN A 1 128 ? -13.276 5.516 3.048 1.00 95.88 128 ASN A O 1
ATOM 939 N N . ALA A 1 129 ? -13.010 7.685 3.569 1.00 96.50 129 ALA A N 1
ATOM 940 C CA . ALA A 1 129 ? -11.583 7.716 3.249 1.00 96.50 129 ALA A CA 1
ATOM 941 C C . ALA A 1 129 ? -10.777 6.753 4.143 1.00 96.50 129 ALA A C 1
ATOM 943 O O . ALA A 1 129 ? -9.991 5.956 3.634 1.00 96.50 129 ALA A O 1
ATOM 944 N N . ALA A 1 130 ? -11.062 6.730 5.449 1.00 97.50 130 ALA A N 1
ATOM 945 C CA . ALA A 1 130 ? -10.444 5.810 6.400 1.00 97.50 130 ALA A CA 1
ATOM 946 C C . ALA A 1 130 ? -10.738 4.331 6.082 1.00 97.50 130 ALA A C 1
ATOM 948 O O . ALA A 1 130 ? -9.846 3.493 6.176 1.00 97.50 130 ALA A O 1
ATOM 949 N N . ASN A 1 131 ? -11.961 3.993 5.653 1.00 97.75 131 ASN A N 1
ATOM 950 C CA . ASN A 1 131 ? -12.303 2.629 5.231 1.00 97.75 131 ASN A CA 1
ATOM 951 C C . ASN A 1 131 ? -11.523 2.199 3.981 1.00 97.75 131 ASN A C 1
ATOM 953 O O . ASN A 1 131 ? -11.101 1.048 3.893 1.00 97.75 131 ASN A O 1
ATOM 957 N N . LYS A 1 132 ? -11.307 3.110 3.024 1.00 98.12 132 LYS A N 1
ATOM 958 C CA . LYS A 1 132 ? -10.469 2.828 1.851 1.00 98.12 132 LYS A CA 1
ATOM 959 C C . LYS A 1 132 ? -9.009 2.630 2.251 1.00 98.12 132 LYS A C 1
ATOM 961 O O . LYS A 1 132 ? -8.403 1.664 1.804 1.00 98.12 132 LYS A O 1
ATOM 966 N N . ALA A 1 133 ? -8.476 3.483 3.130 1.00 98.12 133 ALA A N 1
ATOM 967 C CA . ALA A 1 133 ? -7.120 3.324 3.660 1.00 98.12 133 ALA A CA 1
ATOM 968 C C . ALA A 1 133 ? -6.947 1.951 4.327 1.00 98.12 133 ALA A C 1
ATOM 970 O O . ALA A 1 133 ? -5.960 1.258 4.097 1.00 98.12 133 ALA A O 1
ATOM 971 N N . LEU A 1 134 ? -7.953 1.514 5.089 1.00 98.31 134 LEU A N 1
ATOM 972 C CA . LEU A 1 134 ? -7.958 0.212 5.746 1.00 98.31 134 LEU A CA 1
ATOM 973 C C . LEU A 1 134 ? -7.984 -0.962 4.757 1.00 98.31 134 LEU A C 1
ATOM 975 O O . LEU A 1 134 ? -7.300 -1.958 4.972 1.00 98.31 134 LEU A O 1
ATOM 979 N N . LEU A 1 135 ? -8.744 -0.854 3.664 1.00 98.25 135 LEU A N 1
ATOM 980 C CA . LEU A 1 135 ? -8.736 -1.863 2.604 1.00 98.25 135 LEU A CA 1
ATOM 981 C C . LEU A 1 135 ? -7.349 -1.974 1.950 1.00 98.25 135 LEU A C 1
ATOM 983 O O . LEU A 1 135 ? -6.879 -3.082 1.684 1.00 98.25 135 LEU A O 1
ATOM 987 N N . SER A 1 136 ? -6.669 -0.845 1.750 1.00 98.31 136 SER A N 1
ATOM 988 C CA . SER A 1 136 ? -5.292 -0.814 1.250 1.00 98.31 136 SER A CA 1
ATOM 989 C C . SER A 1 136 ? -4.303 -1.433 2.247 1.00 98.31 136 SER A C 1
ATOM 991 O O . SER A 1 136 ? -3.441 -2.205 1.838 1.00 98.31 136 SER A O 1
ATOM 993 N N . VAL A 1 137 ? -4.479 -1.206 3.557 1.00 98.62 137 VAL A N 1
ATOM 994 C CA . VAL A 1 137 ? -3.712 -1.892 4.621 1.00 98.62 137 VAL A CA 1
ATOM 995 C C . VAL A 1 137 ? -3.887 -3.411 4.538 1.00 98.62 137 VAL A C 1
ATOM 997 O O . VAL A 1 137 ? -2.893 -4.134 4.544 1.00 98.62 137 VAL A O 1
ATOM 1000 N N . VAL A 1 138 ? -5.126 -3.907 4.428 1.00 98.44 138 VAL A N 1
ATOM 1001 C CA . VAL A 1 138 ? -5.398 -5.351 4.271 1.00 98.44 138 VAL A CA 1
ATOM 1002 C C . VAL A 1 138 ? -4.698 -5.894 3.026 1.00 98.44 138 VAL A C 1
ATOM 1004 O O . VAL A 1 138 ? -3.996 -6.897 3.106 1.00 98.44 138 VAL A O 1
ATOM 1007 N N . THR A 1 139 ? -4.819 -5.185 1.903 1.00 98.38 139 THR A N 1
ATOM 1008 C CA . THR A 1 139 ? -4.191 -5.567 0.630 1.00 98.38 139 THR A CA 1
ATOM 1009 C C . THR A 1 139 ? -2.667 -5.647 0.750 1.00 98.38 139 THR A C 1
ATOM 1011 O O . THR A 1 139 ? -2.068 -6.607 0.270 1.00 98.38 139 THR A O 1
ATOM 1014 N N . ALA A 1 140 ? -2.035 -4.688 1.435 1.00 98.50 140 ALA A N 1
ATOM 1015 C CA . ALA A 1 140 ? -0.592 -4.692 1.664 1.00 98.50 140 ALA A CA 1
ATOM 1016 C C . ALA A 1 140 ? -0.144 -5.910 2.487 1.00 98.50 140 ALA A C 1
ATOM 1018 O O . ALA A 1 140 ? 0.850 -6.561 2.163 1.00 98.50 140 ALA A O 1
ATOM 1019 N N . VAL A 1 141 ? -0.899 -6.251 3.534 1.00 98.56 141 VAL A N 1
ATOM 1020 C CA . VAL A 1 141 ? -0.606 -7.399 4.403 1.00 98.56 141 VAL A CA 1
ATOM 1021 C C . VAL A 1 141 ? -0.801 -8.718 3.658 1.00 98.56 141 VAL A C 1
ATOM 1023 O O . VAL A 1 141 ? 0.067 -9.588 3.731 1.00 98.56 141 VAL A O 1
ATOM 1026 N N . ASP A 1 142 ? -1.895 -8.867 2.910 1.00 98.25 142 ASP A N 1
ATOM 1027 C CA . ASP A 1 142 ? -2.163 -10.067 2.115 1.00 98.25 142 ASP A CA 1
ATOM 1028 C C . ASP A 1 142 ? -1.095 -10.272 1.033 1.00 98.25 142 ASP A C 1
ATOM 1030 O O . ASP A 1 142 ? -0.605 -11.390 0.861 1.00 98.25 142 ASP A O 1
ATOM 1034 N N . ALA A 1 143 ? -0.665 -9.196 0.363 1.00 98.06 143 ALA A N 1
ATOM 1035 C CA . ALA A 1 143 ? 0.428 -9.237 -0.605 1.00 98.06 143 ALA A CA 1
ATOM 1036 C C . ALA A 1 143 ? 1.758 -9.651 0.050 1.00 98.06 143 ALA A C 1
ATOM 1038 O O . ALA A 1 143 ? 2.434 -10.549 -0.453 1.00 98.06 143 ALA A O 1
ATOM 1039 N N . ALA A 1 144 ? 2.103 -9.099 1.218 1.00 98.25 144 ALA A N 1
ATOM 1040 C CA . ALA A 1 144 ? 3.301 -9.510 1.953 1.00 98.25 144 ALA A CA 1
ATOM 1041 C C . ALA A 1 144 ? 3.247 -10.990 2.383 1.00 98.25 144 ALA A C 1
ATOM 1043 O O . ALA A 1 144 ? 4.241 -11.712 2.312 1.00 98.25 144 ALA A O 1
ATOM 1044 N N . VAL A 1 145 ? 2.079 -11.490 2.790 1.00 98.19 145 VAL A N 1
ATOM 1045 C CA . VAL A 1 145 ? 1.907 -12.907 3.150 1.00 98.19 145 VAL A CA 1
ATOM 1046 C C . VAL A 1 145 ? 1.957 -13.819 1.921 1.00 98.19 145 VAL A C 1
ATOM 1048 O O . VAL A 1 145 ? 2.466 -14.936 2.024 1.00 98.19 145 VAL A O 1
ATOM 1051 N N . ALA A 1 146 ? 1.473 -13.361 0.766 1.00 97.06 146 ALA A N 1
ATOM 1052 C CA . ALA A 1 146 ? 1.604 -14.076 -0.502 1.00 97.06 146 ALA A CA 1
ATOM 1053 C C . ALA A 1 146 ? 3.068 -14.150 -0.970 1.00 97.06 146 ALA A C 1
ATOM 1055 O O . ALA A 1 146 ? 3.503 -15.200 -1.442 1.00 97.06 146 ALA A O 1
ATOM 1056 N N . ALA A 1 147 ? 3.842 -13.077 -0.776 1.00 97.31 147 ALA A N 1
ATOM 1057 C CA . ALA A 1 147 ? 5.284 -13.063 -1.018 1.00 97.31 147 ALA A CA 1
ATOM 1058 C C . ALA A 1 147 ? 6.029 -14.041 -0.091 1.00 97.31 147 ALA A C 1
ATOM 1060 O O . ALA A 1 147 ? 6.872 -14.820 -0.543 1.00 97.31 147 ALA A O 1
ATOM 1061 N N . ASN A 1 148 ? 5.703 -14.048 1.205 1.00 97.81 148 ASN A N 1
ATOM 1062 C CA . ASN A 1 148 ? 6.315 -14.952 2.174 1.00 97.81 148 ASN A CA 1
ATOM 1063 C C . ASN A 1 148 ? 5.311 -15.414 3.246 1.00 97.81 148 ASN A C 1
ATOM 1065 O O . ASN A 1 148 ? 5.020 -14.670 4.190 1.00 97.81 148 ASN A O 1
ATOM 1069 N N . PRO A 1 149 ? 4.856 -16.683 3.203 1.00 97.19 149 PRO A N 1
ATOM 1070 C CA . PRO A 1 149 ? 3.895 -17.211 4.171 1.00 97.19 149 PRO A CA 1
ATOM 1071 C C . PRO A 1 149 ? 4.336 -17.113 5.640 1.00 97.19 149 PRO A C 1
ATOM 1073 O O . PRO A 1 149 ? 3.484 -17.071 6.531 1.00 97.19 149 PRO A O 1
ATOM 1076 N N . LYS A 1 150 ? 5.649 -17.027 5.921 1.00 96.06 150 LYS A N 1
ATOM 1077 C CA . LYS A 1 150 ? 6.183 -16.865 7.286 1.00 96.06 150 LYS A CA 1
ATOM 1078 C C . LYS A 1 150 ? 5.780 -15.526 7.919 1.00 96.06 150 LYS A C 1
ATOM 1080 O O . LYS A 1 150 ? 5.666 -15.450 9.143 1.00 96.06 150 LYS A O 1
ATOM 1085 N N . VAL A 1 151 ? 5.490 -14.500 7.110 1.00 97.06 151 VAL A N 1
ATOM 1086 C CA . VAL A 1 151 ? 5.039 -13.174 7.574 1.00 97.06 151 VAL A CA 1
ATOM 1087 C C . VAL A 1 151 ? 3.754 -13.279 8.392 1.00 97.06 151 VAL A C 1
ATOM 1089 O O . VAL A 1 151 ? 3.584 -12.534 9.352 1.00 97.06 151 VAL A O 1
ATOM 1092 N N . ARG A 1 152 ? 2.884 -14.256 8.101 1.00 97.25 152 ARG A N 1
ATOM 1093 C CA . ARG A 1 152 ? 1.586 -14.435 8.771 1.00 97.25 152 ARG A CA 1
ATOM 1094 C C . ARG A 1 152 ? 1.690 -14.519 10.296 1.00 97.25 152 ARG A C 1
ATOM 1096 O O . ARG A 1 152 ? 0.885 -13.914 10.998 1.00 97.25 152 ARG A O 1
ATOM 1103 N N . HIS A 1 153 ? 2.659 -15.269 10.819 1.00 95.56 153 HIS A N 1
ATOM 1104 C CA . HIS A 1 153 ? 2.826 -15.435 12.267 1.00 95.56 153 HIS A CA 1
ATOM 1105 C C . HIS A 1 153 ? 3.323 -14.153 12.940 1.00 95.56 153 HIS A C 1
ATOM 1107 O O . HIS A 1 153 ? 2.844 -13.788 14.013 1.00 95.56 153 HIS A O 1
ATOM 1113 N N . LEU A 1 154 ? 4.255 -13.454 12.292 1.00 95.94 154 LEU A N 1
ATOM 1114 C CA . LEU A 1 154 ? 4.802 -12.193 12.788 1.00 95.94 154 LEU A CA 1
ATOM 1115 C C . LEU A 1 154 ? 3.754 -11.074 12.724 1.00 95.94 154 LEU A C 1
ATOM 1117 O O . LEU A 1 154 ? 3.654 -10.268 13.645 1.00 95.94 154 LEU A O 1
ATOM 1121 N N . ALA A 1 155 ? 2.919 -11.081 11.685 1.00 97.06 155 ALA A N 1
ATOM 1122 C CA . ALA A 1 155 ? 1.800 -10.168 11.535 1.00 97.06 155 ALA A CA 1
ATOM 1123 C C . ALA A 1 155 ? 0.739 -10.383 12.636 1.00 97.06 155 ALA A C 1
ATOM 1125 O O . ALA A 1 155 ? 0.316 -9.424 13.273 1.00 97.06 155 ALA A O 1
ATOM 1126 N N . ASP A 1 156 ? 0.343 -11.62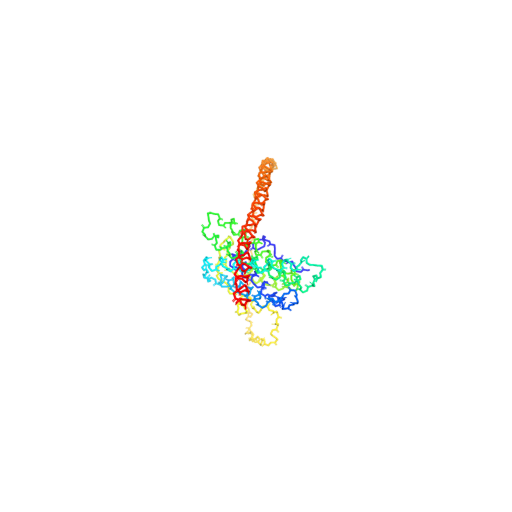4 12.940 1.00 97.25 156 ASP A N 1
ATOM 1127 C CA . ASP A 1 156 ? -0.574 -11.903 14.064 1.00 97.25 156 ASP A CA 1
ATOM 1128 C C . ASP A 1 156 ? -0.014 -11.403 15.411 1.00 97.25 156 ASP A C 1
ATOM 1130 O O . ASP A 1 156 ? -0.736 -10.841 16.238 1.00 97.25 156 ASP A O 1
ATOM 1134 N N . HIS A 1 157 ? 1.293 -11.552 15.627 1.00 96.31 157 HIS A N 1
ATOM 1135 C CA . HIS A 1 157 ? 1.954 -11.045 16.825 1.00 96.31 157 HIS A CA 1
ATOM 1136 C C . HIS A 1 157 ? 1.962 -9.506 16.900 1.00 96.31 157 HIS A C 1
ATOM 1138 O O . HIS A 1 157 ? 1.615 -8.948 17.946 1.00 96.31 157 HIS A O 1
ATOM 1144 N N . ASP A 1 158 ? 2.307 -8.815 15.808 1.00 98.12 158 ASP A N 1
ATOM 1145 C CA . ASP A 1 158 ? 2.281 -7.347 15.742 1.00 98.12 158 ASP A CA 1
ATOM 1146 C C . ASP A 1 158 ? 0.861 -6.810 15.977 1.00 98.12 158 ASP A C 1
ATOM 1148 O O . ASP A 1 158 ? 0.673 -5.890 16.775 1.00 98.12 158 ASP A O 1
ATOM 1152 N N . TRP A 1 159 ? -0.146 -7.442 15.364 1.00 98.25 159 TRP A N 1
ATOM 1153 C CA . TRP A 1 159 ? -1.561 -7.139 15.578 1.00 98.25 159 TRP A CA 1
ATOM 1154 C C . TRP A 1 159 ? -1.944 -7.215 17.062 1.00 98.25 159 TRP A C 1
ATOM 1156 O O . TRP A 1 159 ? -2.467 -6.250 17.620 1.00 98.25 159 TRP A O 1
ATOM 1166 N N . LYS A 1 160 ? -1.630 -8.332 17.732 1.00 97.81 160 LYS A N 1
ATOM 1167 C CA . LYS A 1 160 ? -1.933 -8.532 19.161 1.00 97.81 160 LYS A CA 1
ATOM 1168 C C . LYS A 1 160 ? -1.243 -7.512 20.062 1.00 97.81 160 LYS A C 1
ATOM 1170 O O . LYS A 1 160 ? -1.795 -7.151 21.102 1.00 97.81 160 LYS A O 1
ATOM 1175 N N . LYS A 1 161 ? -0.029 -7.075 19.711 1.00 97.81 161 LYS A N 1
ATOM 1176 C CA . LYS A 1 161 ? 0.666 -6.002 20.434 1.00 97.81 161 LYS A CA 1
ATOM 1177 C C . LYS A 1 161 ? -0.062 -4.675 20.247 1.00 97.81 161 LYS A C 1
ATOM 1179 O O . LYS A 1 161 ? -0.430 -4.055 21.241 1.00 97.81 161 LYS A O 1
ATOM 1184 N N . LEU A 1 162 ? -0.323 -4.282 19.001 1.00 98.25 162 LEU A N 1
ATOM 1185 C CA . LEU A 1 162 ? -1.006 -3.032 18.666 1.00 98.25 162 LEU A CA 1
ATOM 1186 C C . LEU A 1 162 ? -2.396 -2.941 19.300 1.00 98.25 162 LEU A C 1
ATOM 1188 O O . LEU A 1 162 ? -2.728 -1.916 19.886 1.00 98.25 162 LEU A O 1
ATOM 1192 N N . SER A 1 163 ? -3.181 -4.021 19.270 1.00 98.00 163 SER A N 1
ATOM 1193 C CA . SER A 1 163 ? -4.546 -4.041 19.814 1.00 98.00 163 SER A CA 1
ATOM 1194 C C . SER A 1 163 ? -4.609 -3.856 21.334 1.00 98.00 163 SER A C 1
ATOM 1196 O O . SER A 1 163 ? -5.673 -3.577 21.879 1.00 98.00 163 SER A O 1
ATOM 1198 N N . ARG A 1 164 ? -3.491 -4.060 22.042 1.00 98.00 164 ARG A N 1
ATOM 1199 C CA . ARG A 1 164 ? -3.375 -3.837 23.493 1.00 98.00 164 ARG A CA 1
ATOM 1200 C C . ARG A 1 164 ? -2.880 -2.430 23.826 1.00 98.00 164 ARG A C 1
ATOM 1202 O O . ARG A 1 164 ? -3.002 -1.999 24.971 1.00 98.00 164 ARG A O 1
ATOM 1209 N N . MET A 1 165 ? -2.320 -1.714 22.853 1.00 97.81 165 MET A N 1
ATOM 1210 C CA . MET A 1 165 ? -1.846 -0.348 23.038 1.00 97.81 165 MET A CA 1
ATOM 1211 C C . MET A 1 165 ? -3.033 0.620 22.955 1.00 97.81 165 MET A C 1
ATOM 1213 O O . MET A 1 165 ? -3.818 0.596 22.011 1.00 97.81 165 MET A O 1
ATOM 1217 N N . ARG A 1 166 ? -3.171 1.516 23.939 1.00 97.38 166 ARG A N 1
ATOM 1218 C CA . ARG A 1 166 ? -4.220 2.555 23.959 1.00 97.38 166 ARG A CA 1
ATOM 1219 C C . ARG A 1 166 ? -3.857 3.722 23.027 1.00 97.38 166 ARG A C 1
ATOM 1221 O O . ARG A 1 166 ? -3.558 4.828 23.491 1.00 97.38 166 ARG A O 1
ATOM 1228 N N . LEU A 1 167 ? -3.834 3.450 21.720 1.00 98.06 167 LEU A N 1
ATOM 1229 C CA . LEU A 1 167 ? -3.411 4.391 20.673 1.00 98.06 167 LEU A CA 1
ATOM 1230 C C . LEU A 1 167 ? -4.550 5.275 20.146 1.00 98.06 167 LEU A C 1
ATOM 1232 O O . LEU A 1 167 ? -4.279 6.256 19.472 1.00 98.06 167 LEU A O 1
ATOM 1236 N N . GLY A 1 168 ? -5.811 4.976 20.449 1.00 97.88 168 GLY A N 1
ATOM 1237 C CA . GLY A 1 168 ? -6.969 5.720 19.944 1.00 97.88 168 GLY A CA 1
ATOM 1238 C C . GLY A 1 168 ? -7.991 4.784 19.309 1.00 97.88 168 GLY A C 1
ATOM 1239 O O . GLY A 1 168 ? -7.957 3.582 19.561 1.00 97.88 168 GLY A O 1
ATOM 1240 N N . ALA A 1 169 ? -8.893 5.338 18.500 1.00 97.25 169 ALA A N 1
ATOM 1241 C CA . ALA A 1 169 ? -9.965 4.590 17.848 1.00 97.25 169 ALA A CA 1
ATOM 1242 C C . ALA A 1 169 ? -10.114 4.992 16.377 1.00 97.25 169 ALA A C 1
ATOM 1244 O O . ALA A 1 169 ? -9.917 6.152 16.009 1.00 97.25 169 ALA A O 1
ATOM 1245 N N . PHE A 1 170 ? -10.502 4.045 15.531 1.00 97.75 170 PHE A N 1
ATOM 1246 C CA . PHE A 1 170 ? -10.914 4.321 14.158 1.00 97.75 170 PHE A CA 1
ATOM 1247 C C . PHE A 1 170 ? -12.153 5.245 14.124 1.00 97.75 170 PHE A C 1
ATOM 1249 O O . PHE A 1 170 ? -13.028 5.096 14.979 1.00 97.75 170 PHE A O 1
ATOM 1256 N N . PRO A 1 171 ? -12.285 6.181 13.160 1.00 97.56 171 PRO A N 1
ATOM 1257 C CA . PRO A 1 171 ? -11.413 6.447 12.008 1.00 97.56 171 PRO A CA 1
ATOM 1258 C C . PRO A 1 171 ? -10.321 7.503 12.268 1.00 97.56 171 PRO A C 1
ATOM 1260 O O . PRO A 1 171 ? -9.813 8.098 11.321 1.00 97.56 171 PRO A O 1
ATOM 1263 N N . SER A 1 172 ? -9.981 7.798 13.527 1.00 97.31 172 SER A N 1
ATOM 1264 C CA . SER A 1 172 ? -8.936 8.788 13.827 1.00 97.31 172 SER A CA 1
ATOM 1265 C C . SER A 1 172 ? -7.539 8.267 13.467 1.00 97.31 172 SER A C 1
ATOM 1267 O O . SER A 1 172 ? -7.316 7.054 13.414 1.00 97.31 172 SER A O 1
ATOM 1269 N N . LEU A 1 173 ? -6.580 9.178 13.257 1.00 97.44 173 LEU A N 1
ATOM 1270 C CA . LEU A 1 173 ? -5.168 8.812 13.092 1.00 97.44 173 LEU A CA 1
ATOM 1271 C C . LEU A 1 173 ? -4.592 8.128 14.336 1.00 97.44 173 LEU A C 1
ATOM 1273 O O . LEU A 1 173 ? -3.802 7.195 14.213 1.00 97.44 173 LEU A O 1
ATOM 1277 N N . GLY A 1 174 ? -5.052 8.536 15.523 1.00 98.00 174 GLY A N 1
ATOM 1278 C CA . GLY A 1 174 ? -4.562 8.045 16.808 1.00 98.00 174 GLY A CA 1
ATOM 1279 C C . GLY A 1 174 ? -3.175 8.572 17.170 1.00 98.00 174 GLY A C 1
ATOM 1280 O O . GLY A 1 174 ? -2.660 9.513 16.573 1.00 98.00 174 GLY A O 1
ATOM 1281 N N . LYS A 1 175 ? -2.584 7.969 18.200 1.00 98.38 175 LYS A N 1
ATOM 1282 C CA . LYS A 1 175 ? -1.247 8.287 18.686 1.00 98.38 175 LYS A CA 1
ATOM 1283 C C . LYS A 1 175 ? -0.194 7.774 17.699 1.00 98.38 175 LYS A C 1
ATOM 1285 O O . LYS A 1 175 ? -0.329 6.644 17.222 1.00 98.38 175 LYS A O 1
ATOM 1290 N N . PRO A 1 176 ? 0.862 8.563 17.450 1.00 98.38 176 PRO A N 1
ATOM 1291 C CA . PRO A 1 176 ? 2.038 8.114 16.722 1.00 98.38 176 PRO A CA 1
ATOM 1292 C C . PRO A 1 176 ? 2.628 6.815 17.270 1.00 98.38 176 PRO A C 1
ATOM 1294 O O . PRO A 1 176 ? 2.667 6.603 18.485 1.00 98.38 176 PRO A O 1
ATOM 1297 N N . ILE A 1 177 ? 3.123 5.962 16.377 1.00 98.31 177 ILE A N 1
ATOM 1298 C CA . ILE A 1 177 ? 3.846 4.744 16.734 1.00 98.31 177 ILE A CA 1
ATOM 1299 C C . ILE A 1 177 ? 4.989 4.486 15.753 1.00 98.31 177 ILE A C 1
ATOM 1301 O O . ILE A 1 177 ? 4.789 4.375 14.548 1.00 98.31 177 ILE A O 1
ATOM 1305 N N . ASN A 1 178 ? 6.203 4.348 16.288 1.00 97.94 178 ASN A N 1
ATOM 1306 C CA . ASN A 1 178 ? 7.362 3.960 15.494 1.00 97.94 178 ASN A CA 1
ATOM 1307 C C . ASN A 1 178 ? 7.269 2.468 15.129 1.00 97.94 178 ASN A C 1
ATOM 1309 O O . ASN A 1 178 ? 7.310 1.598 16.000 1.00 97.94 178 ASN A O 1
ATOM 1313 N N . ALA A 1 179 ? 7.139 2.170 13.838 1.00 97.75 179 ALA A N 1
ATOM 1314 C CA . ALA A 1 179 ? 7.039 0.805 13.327 1.00 97.75 179 ALA A CA 1
ATOM 1315 C C . ALA A 1 179 ? 8.408 0.152 13.029 1.00 97.75 179 ALA A C 1
ATOM 1317 O O . ALA A 1 179 ? 8.455 -1.036 12.688 1.00 97.75 179 ALA A O 1
ATOM 1318 N N . GLY A 1 180 ? 9.505 0.904 13.176 1.00 96.44 180 GLY A N 1
ATOM 1319 C CA . GLY A 1 180 ? 10.877 0.457 12.948 1.00 96.44 180 GLY A CA 1
ATOM 1320 C C . GLY A 1 180 ? 11.366 -0.635 13.916 1.00 96.44 180 GLY A C 1
ATOM 1321 O O . GLY A 1 180 ? 10.642 -1.038 14.835 1.00 96.44 180 GLY A O 1
ATOM 1322 N N . PRO A 1 181 ? 12.594 -1.145 13.712 1.00 93.44 181 PRO A N 1
ATOM 1323 C CA . PRO A 1 181 ? 13.165 -2.235 14.511 1.00 93.44 181 PRO A CA 1
ATOM 1324 C C . PRO A 1 181 ? 13.326 -1.880 15.998 1.00 93.44 181 PRO A C 1
ATOM 1326 O O . PRO A 1 181 ? 13.107 -2.744 16.846 1.00 93.44 181 PRO A O 1
ATOM 1329 N N . ASP A 1 182 ? 13.607 -0.612 16.303 1.00 94.06 182 ASP A N 1
ATOM 1330 C CA . ASP A 1 182 ? 13.761 -0.090 17.671 1.00 94.06 182 ASP A CA 1
ATOM 1331 C C . ASP A 1 182 ? 12.436 0.397 18.285 1.00 94.06 182 ASP A C 1
ATOM 1333 O O . ASP A 1 182 ? 12.393 0.944 19.387 1.00 94.06 182 ASP A O 1
ATOM 1337 N N . GLY A 1 183 ? 11.327 0.226 17.561 1.00 95.94 183 GLY A N 1
ATOM 1338 C CA . GLY A 1 183 ? 9.999 0.620 18.010 1.00 95.94 183 GLY A CA 1
ATOM 1339 C C . GLY A 1 183 ? 9.399 -0.331 19.058 1.00 95.94 183 GLY A C 1
ATOM 1340 O O . GLY A 1 183 ? 9.893 -1.438 19.286 1.00 95.94 183 GLY A O 1
ATOM 1341 N N . PRO A 1 184 ? 8.244 0.025 19.654 1.00 97.00 184 PRO A N 1
ATOM 1342 C CA . PRO A 1 184 ? 7.560 -0.787 20.671 1.00 97.00 184 PRO A CA 1
ATOM 1343 C C . PRO A 1 184 ? 7.097 -2.173 20.180 1.00 97.00 184 PRO A C 1
ATOM 1345 O O . PRO A 1 184 ? 6.730 -3.041 20.977 1.00 97.00 184 PRO A O 1
ATOM 1348 N N . LEU A 1 185 ? 7.097 -2.409 18.867 1.00 95.88 185 LEU A N 1
ATOM 1349 C CA . LEU A 1 185 ? 6.771 -3.711 18.282 1.00 95.88 185 LEU A CA 1
ATOM 1350 C C . LEU A 1 185 ? 7.966 -4.680 18.307 1.00 95.88 185 LEU A C 1
ATOM 1352 O O . LEU A 1 185 ? 7.754 -5.897 18.275 1.00 95.88 185 LEU A O 1
ATOM 1356 N N . GLY A 1 186 ? 9.180 -4.163 18.514 1.00 94.56 186 GLY A N 1
ATOM 1357 C CA . GLY A 1 186 ? 10.431 -4.909 18.586 1.00 94.56 186 GLY A CA 1
ATOM 1358 C C . GLY A 1 186 ? 11.019 -5.247 17.210 1.00 94.56 186 GLY A C 1
ATOM 1359 O O . GLY A 1 186 ? 10.516 -4.773 16.180 1.00 94.56 186 GLY A O 1
ATOM 1360 N N . PRO A 1 187 ? 12.044 -6.118 17.176 1.00 94.94 187 PRO A N 1
ATOM 1361 C CA . PRO A 1 187 ? 12.739 -6.497 15.950 1.00 94.94 187 PRO A CA 1
ATOM 1362 C C . PRO A 1 187 ? 11.790 -7.013 14.858 1.00 94.94 187 PRO A C 1
ATOM 1364 O O . PRO A 1 187 ? 10.770 -7.648 15.138 1.00 94.94 187 PRO A O 1
ATOM 1367 N N . LEU A 1 188 ? 12.113 -6.724 13.593 1.00 92.56 188 LEU A N 1
ATOM 1368 C CA . LEU A 1 188 ? 11.297 -7.118 12.433 1.00 92.56 188 LEU A CA 1
ATOM 1369 C C . LEU A 1 188 ? 11.235 -8.638 12.267 1.00 92.56 188 LEU A C 1
ATOM 1371 O O . LEU A 1 188 ? 10.166 -9.209 12.030 1.00 92.56 188 LEU A O 1
ATOM 1375 N N . HIS A 1 189 ? 12.388 -9.274 12.430 1.00 88.38 189 HIS A N 1
ATOM 1376 C CA . HIS A 1 189 ? 12.564 -10.712 12.393 1.00 88.38 189 HIS A CA 1
ATOM 1377 C C . HIS A 1 189 ? 12.645 -11.177 13.837 1.00 88.38 189 HIS A C 1
ATOM 1379 O O . HIS A 1 189 ? 13.305 -10.537 14.650 1.00 88.38 189 HIS A O 1
ATOM 1385 N N . GLY A 1 190 ? 11.948 -12.261 14.172 1.00 74.88 190 GLY A N 1
ATOM 1386 C CA . GLY A 1 190 ? 11.927 -12.822 15.521 1.00 74.88 190 GLY A CA 1
ATOM 1387 C C . GLY A 1 190 ? 13.255 -13.467 15.909 1.00 74.88 190 GLY A C 1
ATOM 1388 O O . GLY A 1 190 ? 13.251 -14.616 16.342 1.00 74.88 190 GLY A O 1
ATOM 1389 N N . THR A 1 191 ? 14.378 -12.760 15.746 1.00 65.12 191 THR A N 1
ATOM 1390 C CA . THR A 1 191 ? 15.625 -13.076 16.425 1.00 65.12 191 THR A CA 1
ATOM 1391 C C . THR A 1 191 ? 15.290 -12.985 17.899 1.00 65.12 191 THR A C 1
ATOM 1393 O O . THR A 1 191 ? 15.248 -11.901 18.480 1.00 65.12 191 THR A O 1
ATOM 1396 N N . GLN A 1 192 ? 14.932 -14.128 18.479 1.00 55.22 192 GLN A N 1
ATOM 1397 C CA . GLN A 1 192 ? 14.952 -14.310 19.911 1.00 55.22 192 GLN A CA 1
ATOM 1398 C C . GLN A 1 192 ? 16.385 -13.987 20.291 1.00 55.22 192 GLN A C 1
ATOM 1400 O O . GLN A 1 192 ? 17.287 -14.791 20.083 1.00 55.22 192 GLN A O 1
ATOM 1405 N N . THR A 1 193 ? 16.623 -12.756 20.720 1.00 55.12 193 THR A N 1
ATOM 1406 C CA . THR A 1 193 ? 17.867 -12.376 21.351 1.00 55.12 193 THR A CA 1
ATOM 1407 C C . THR A 1 193 ? 17.920 -13.222 22.610 1.00 55.12 193 THR A C 1
ATOM 1409 O O . THR A 1 193 ? 17.338 -12.887 23.637 1.00 55.12 193 THR A O 1
ATOM 1412 N N . THR A 1 194 ? 18.595 -14.365 22.515 1.00 53.66 194 THR A N 1
ATOM 1413 C CA . THR A 1 194 ? 18.827 -15.347 23.582 1.00 53.66 194 THR A CA 1
ATOM 1414 C C . THR A 1 194 ? 19.683 -14.784 24.726 1.00 53.66 194 THR A C 1
ATOM 1416 O O . THR A 1 194 ? 20.246 -15.539 25.505 1.00 53.66 194 THR A O 1
ATOM 1419 N N . GLY A 1 195 ? 19.802 -13.459 24.833 1.00 52.44 195 GLY A N 1
ATOM 1420 C CA . GLY A 1 195 ? 20.701 -12.757 25.740 1.00 52.44 195 GLY A CA 1
ATOM 1421 C C . GLY A 1 195 ? 20.056 -11.612 26.515 1.00 52.44 195 GLY A C 1
ATOM 1422 O O . GLY A 1 195 ? 20.787 -10.830 27.110 1.00 52.44 195 GLY A O 1
ATOM 1423 N N . SER A 1 196 ? 18.722 -11.478 26.539 1.00 49.19 196 SER A N 1
ATOM 1424 C CA . SER A 1 196 ? 18.099 -10.582 27.520 1.00 49.19 196 SER A CA 1
ATOM 1425 C C . SER A 1 196 ? 18.080 -11.288 28.873 1.00 49.19 196 SER A C 1
ATOM 1427 O O . SER A 1 196 ? 17.149 -12.016 29.216 1.00 49.19 196 SER A O 1
ATOM 1429 N N . SER A 1 197 ? 19.169 -11.102 29.614 1.00 49.88 197 SER A N 1
ATOM 1430 C CA . SER A 1 197 ? 19.232 -11.248 31.060 1.00 49.88 197 SER A CA 1
ATOM 1431 C C . SER A 1 197 ? 18.118 -10.401 31.670 1.00 49.88 197 SER A C 1
ATOM 1433 O O . SER A 1 197 ? 18.271 -9.203 31.906 1.00 49.88 197 SER A O 1
ATOM 1435 N N . ALA A 1 198 ? 16.952 -11.014 31.867 1.00 54.25 198 ALA A N 1
ATOM 1436 C CA . ALA A 1 198 ? 15.867 -10.385 32.592 1.00 54.25 198 ALA A CA 1
ATOM 1437 C C . ALA A 1 198 ? 16.419 -9.936 33.957 1.00 54.25 198 ALA A C 1
ATOM 1439 O O . ALA A 1 198 ? 16.981 -10.773 34.671 1.00 54.25 198 ALA A O 1
ATOM 1440 N N . PRO A 1 199 ? 16.308 -8.649 34.331 1.00 56.84 199 PRO A N 1
ATOM 1441 C CA . PRO A 1 199 ? 16.612 -8.237 35.688 1.00 56.84 199 PRO A CA 1
ATOM 1442 C C . PRO A 1 199 ? 15.711 -9.046 36.617 1.00 56.84 199 PRO A C 1
ATOM 1444 O O . PRO A 1 199 ? 14.488 -9.047 36.458 1.00 56.84 199 PRO A O 1
ATOM 1447 N N . THR A 1 200 ? 16.337 -9.788 37.530 1.00 60.62 200 THR A N 1
ATOM 1448 C CA . THR A 1 200 ? 15.674 -10.606 38.542 1.00 60.62 200 THR A CA 1
ATOM 1449 C C . THR A 1 200 ? 14.527 -9.802 39.153 1.00 60.62 200 THR A C 1
ATOM 1451 O O . THR A 1 200 ? 14.783 -8.738 39.726 1.00 60.62 200 THR A O 1
ATOM 1454 N N . PRO A 1 201 ? 13.264 -10.239 39.001 1.00 63.81 201 PRO A N 1
ATOM 1455 C CA . PRO A 1 201 ? 12.143 -9.509 39.564 1.00 63.81 201 PRO A CA 1
ATOM 1456 C C . PRO A 1 201 ? 12.315 -9.441 41.088 1.00 63.81 201 PRO A C 1
ATOM 1458 O O . PRO A 1 201 ? 12.667 -10.454 41.701 1.00 63.81 201 PRO A O 1
ATOM 1461 N N . PRO A 1 202 ? 12.090 -8.275 41.720 1.00 70.12 202 PRO A N 1
ATOM 1462 C CA . PRO A 1 202 ? 12.110 -8.185 43.171 1.00 70.12 202 PRO A CA 1
ATOM 1463 C C . PRO A 1 202 ? 11.047 -9.127 43.769 1.00 70.12 202 PRO A C 1
ATOM 1465 O O . PRO A 1 202 ? 9.995 -9.340 43.151 1.00 70.12 202 PRO A O 1
ATOM 1468 N N . PRO A 1 203 ? 11.306 -9.713 44.952 1.00 61.72 203 PRO A N 1
ATOM 1469 C CA . PRO A 1 203 ? 10.399 -10.656 45.593 1.00 61.72 203 PRO A CA 1
ATOM 1470 C C . PRO A 1 203 ? 9.017 -10.024 45.803 1.00 61.72 203 PRO A C 1
ATOM 1472 O O . PRO A 1 203 ? 8.878 -8.936 46.359 1.00 61.72 203 PRO A O 1
ATOM 1475 N N . ARG A 1 204 ? 7.993 -10.724 45.308 1.00 54.47 204 ARG A N 1
ATOM 1476 C CA . ARG A 1 204 ? 6.585 -10.323 45.346 1.00 54.47 204 ARG A CA 1
ATOM 1477 C C . ARG A 1 204 ? 6.080 -10.361 46.804 1.00 54.47 204 ARG A C 1
ATOM 1479 O O . ARG A 1 204 ? 6.125 -11.436 47.400 1.00 54.47 204 ARG A O 1
ATOM 1486 N N . PRO A 1 205 ? 5.570 -9.253 47.376 1.00 53.38 205 PRO A N 1
ATOM 1487 C CA . PRO A 1 205 ? 4.929 -9.272 48.686 1.00 53.38 205 PRO A CA 1
ATOM 1488 C C . PRO A 1 205 ? 3.615 -10.056 48.613 1.00 53.38 205 PRO A C 1
ATOM 1490 O O . PRO A 1 205 ? 2.747 -9.765 47.790 1.00 53.38 205 PRO A O 1
ATOM 1493 N N . THR A 1 206 ? 3.476 -11.059 49.472 1.00 55.47 206 THR A N 1
ATOM 1494 C CA . THR A 1 206 ? 2.217 -11.747 49.761 1.00 55.47 206 THR A CA 1
ATOM 1495 C C . THR A 1 206 ? 1.351 -10.847 50.634 1.00 55.47 206 THR A C 1
ATOM 1497 O O . THR A 1 206 ? 1.659 -10.659 51.809 1.00 55.47 206 THR A O 1
ATOM 1500 N N . ALA A 1 207 ? 0.273 -10.296 50.082 1.00 45.81 207 ALA A N 1
ATOM 1501 C CA . ALA A 1 207 ? -0.758 -9.639 50.873 1.00 45.81 207 ALA A CA 1
ATOM 1502 C C . ALA A 1 207 ? -2.146 -9.991 50.329 1.00 45.81 207 ALA A C 1
ATOM 1504 O O . ALA A 1 207 ? -2.448 -9.788 49.154 1.00 45.81 207 ALA A O 1
ATOM 1505 N N . HIS A 1 208 ? -2.934 -10.565 51.234 1.00 51.62 208 HIS A N 1
ATOM 1506 C CA . HIS A 1 208 ? -4.378 -10.744 51.198 1.00 51.62 208 HIS A CA 1
ATOM 1507 C C . HIS A 1 208 ? -5.123 -9.481 50.749 1.00 51.62 208 HIS A C 1
ATOM 1509 O O . HIS A 1 208 ? -4.736 -8.389 51.157 1.00 51.62 208 HIS A O 1
ATOM 1515 N N . GLN A 1 209 ? -6.247 -9.658 50.047 1.00 40.84 209 GLN A N 1
ATOM 1516 C CA . GLN A 1 209 ? -7.555 -9.159 50.496 1.00 40.84 209 GLN A CA 1
ATOM 1517 C C . GLN A 1 209 ? -8.684 -9.676 49.592 1.00 40.84 209 GLN A C 1
ATOM 1519 O O . GLN A 1 209 ? -8.666 -9.501 48.375 1.00 40.84 209 GLN A O 1
ATOM 1524 N N . ASP A 1 210 ? -9.635 -10.344 50.244 1.00 50.47 210 ASP A N 1
ATOM 1525 C CA . ASP A 1 210 ? -10.982 -10.637 49.772 1.00 50.47 210 ASP A CA 1
ATOM 1526 C C . ASP A 1 210 ? -11.723 -9.325 49.480 1.00 50.47 210 ASP A C 1
ATOM 1528 O O . ASP A 1 210 ? -11.879 -8.500 50.382 1.00 50.47 210 ASP A O 1
ATOM 1532 N N . GLU A 1 211 ? -12.223 -9.146 48.255 1.00 45.25 211 GLU A N 1
ATOM 1533 C CA . GLU A 1 211 ? -13.270 -8.159 47.975 1.00 45.25 211 GLU A CA 1
ATOM 1534 C C . GLU A 1 211 ? -14.568 -8.859 47.538 1.00 45.25 211 GLU A C 1
ATOM 1536 O O . GLU A 1 211 ? -14.539 -9.734 46.665 1.00 45.25 211 GLU A O 1
ATOM 1541 N N . PRO A 1 212 ? -15.716 -8.486 48.132 1.00 52.78 212 PRO A N 1
ATOM 1542 C CA . PRO A 1 212 ? -17.016 -9.048 47.804 1.00 52.78 212 PRO A CA 1
ATOM 1543 C C . PRO A 1 212 ? -17.538 -8.502 46.468 1.00 52.78 212 PRO A C 1
ATOM 1545 O O . PRO A 1 212 ? -17.572 -7.297 46.225 1.00 52.78 212 PRO A O 1
ATOM 1548 N N . VAL A 1 213 ? -17.989 -9.418 45.613 1.00 51.28 213 VAL A N 1
ATOM 1549 C CA . VAL A 1 213 ? -18.620 -9.142 44.317 1.00 51.28 213 VAL A CA 1
ATOM 1550 C C . VAL A 1 213 ? -20.022 -8.549 44.543 1.00 51.28 213 VAL A C 1
ATOM 1552 O O . VAL A 1 213 ? -20.853 -9.217 45.159 1.00 51.28 213 VAL A O 1
ATOM 1555 N N . PRO A 1 214 ? -20.337 -7.339 44.042 1.00 52.00 214 PRO A N 1
ATOM 1556 C CA . PRO A 1 214 ? -21.693 -6.809 44.090 1.00 52.00 214 PRO A CA 1
ATOM 1557 C C . PRO A 1 214 ? -22.571 -7.499 43.038 1.00 52.00 214 PRO A C 1
ATOM 1559 O O . PRO A 1 214 ? -22.424 -7.308 41.829 1.00 52.00 214 PRO A O 1
ATOM 1562 N N . GLU A 1 215 ? -23.500 -8.311 43.529 1.00 49.75 215 GLU A N 1
ATOM 1563 C CA . GLU A 1 215 ? -24.543 -9.005 42.780 1.00 49.75 215 GLU A CA 1
ATOM 1564 C C . GLU A 1 215 ? -25.632 -8.007 42.343 1.00 49.75 215 GLU A C 1
ATOM 1566 O O . GLU A 1 215 ? -26.682 -7.875 42.963 1.00 49.75 215 GLU A O 1
ATOM 1571 N N . ASN A 1 216 ? -25.369 -7.244 41.278 1.00 47.75 216 ASN A N 1
ATOM 1572 C CA . ASN A 1 216 ? -26.371 -6.372 40.662 1.00 47.75 216 ASN A CA 1
ATOM 1573 C C . ASN A 1 216 ? -27.157 -7.163 39.604 1.00 47.75 216 ASN A C 1
ATOM 1575 O O . ASN A 1 216 ? -26.769 -7.242 38.436 1.00 47.75 216 ASN A O 1
ATOM 1579 N N . GLN A 1 217 ? -28.269 -7.770 40.028 1.00 49.50 217 GLN A N 1
ATOM 1580 C CA . GLN A 1 217 ? -29.270 -8.364 39.141 1.00 49.50 217 GLN A CA 1
ATOM 1581 C C . GLN A 1 217 ? -29.987 -7.250 38.365 1.00 49.50 217 GLN A C 1
ATOM 1583 O O . GLN A 1 217 ? -30.930 -6.624 38.846 1.00 49.50 217 GLN A O 1
ATOM 1588 N N . VAL A 1 218 ? -29.519 -6.989 37.146 1.00 55.47 218 VAL A N 1
ATOM 1589 C CA . VAL A 1 218 ? -30.216 -6.139 36.178 1.00 55.47 218 VAL A CA 1
ATOM 1590 C C . VAL A 1 218 ? -31.394 -6.943 35.634 1.00 55.47 218 VAL A C 1
ATOM 1592 O O . VAL A 1 218 ? -31.210 -7.921 34.910 1.00 55.47 218 VAL A O 1
ATOM 1595 N N . VAL A 1 219 ? -32.606 -6.546 36.018 1.00 60.97 219 VAL A N 1
ATOM 1596 C CA . VAL A 1 219 ? -33.858 -7.079 35.472 1.00 60.97 219 VAL A CA 1
ATOM 1597 C C . VAL A 1 219 ? -33.852 -6.842 33.954 1.00 60.97 219 VAL A C 1
ATOM 1599 O O . VAL A 1 219 ? -33.733 -5.689 33.536 1.00 60.97 219 VAL A O 1
ATOM 1602 N N . PRO A 1 220 ? -33.932 -7.891 33.114 1.00 61.22 220 PRO A N 1
ATOM 1603 C CA . PRO A 1 220 ? -33.927 -7.726 31.668 1.00 61.22 220 PRO A CA 1
ATOM 1604 C C . PRO A 1 220 ? -35.192 -6.983 31.241 1.00 61.22 220 PRO A C 1
ATOM 1606 O O . PRO A 1 220 ? -36.308 -7.432 31.511 1.00 61.22 220 PRO A O 1
ATOM 1609 N N . GLU A 1 221 ? -35.015 -5.837 30.582 1.00 71.06 221 GLU A N 1
ATOM 1610 C CA . GLU A 1 221 ? -36.124 -5.120 29.963 1.00 71.06 221 GLU A CA 1
ATOM 1611 C C . GLU A 1 221 ? -36.873 -6.052 28.995 1.00 71.06 221 GLU A C 1
ATOM 1613 O O . GLU A 1 221 ? -36.240 -6.849 28.289 1.00 71.06 221 GLU A O 1
ATOM 1618 N N . PRO A 1 222 ? -38.216 -5.987 28.954 1.00 73.50 222 PRO A N 1
ATOM 1619 C CA . PRO A 1 222 ? -39.011 -6.800 28.049 1.00 73.50 222 PRO A CA 1
ATOM 1620 C C . PRO A 1 222 ? -38.581 -6.504 26.612 1.00 73.50 222 PRO A C 1
ATOM 1622 O O . PRO A 1 222 ? -38.764 -5.400 26.100 1.00 73.50 222 PRO A O 1
ATOM 1625 N N . GLY A 1 223 ? -37.967 -7.504 25.977 1.00 68.19 223 GLY A N 1
ATOM 1626 C CA . GLY A 1 223 ? -37.499 -7.397 24.604 1.00 68.19 223 GLY A CA 1
ATOM 1627 C C . GLY A 1 223 ? -38.633 -7.011 23.645 1.00 68.19 223 GLY A C 1
ATOM 1628 O O . GLY A 1 223 ? -39.806 -7.271 23.928 1.00 68.19 223 GLY A O 1
ATOM 1629 N N . PRO A 1 224 ? -38.303 -6.398 22.496 1.00 71.88 224 PRO A N 1
ATOM 1630 C CA . PRO A 1 224 ? -39.298 -5.972 21.523 1.00 71.88 224 PRO A CA 1
ATOM 1631 C C . PRO A 1 224 ? -40.171 -7.155 21.103 1.00 71.88 224 PRO A C 1
ATOM 1633 O O . PRO A 1 224 ? -39.665 -8.216 20.729 1.00 71.88 224 PRO A O 1
ATOM 1636 N N . THR A 1 225 ? -41.486 -6.961 21.157 1.00 83.00 225 THR A N 1
ATOM 1637 C CA . THR A 1 225 ? -42.488 -7.961 20.787 1.00 83.00 225 THR A CA 1
ATOM 1638 C C . THR A 1 225 ? -42.208 -8.489 19.376 1.00 83.00 225 THR A C 1
ATOM 1640 O O . THR A 1 225 ? -41.827 -7.722 18.490 1.00 83.00 225 THR A O 1
ATOM 1643 N N . ILE A 1 226 ? -42.426 -9.787 19.139 1.00 85.62 226 ILE A N 1
ATOM 1644 C CA . ILE A 1 226 ? -42.158 -10.461 17.849 1.00 85.62 226 ILE A CA 1
ATOM 1645 C C . ILE A 1 226 ? -42.769 -9.698 16.654 1.00 85.62 226 ILE A C 1
ATOM 1647 O O . ILE A 1 226 ? -42.172 -9.622 15.580 1.00 85.62 226 ILE A O 1
ATOM 1651 N N . GLU A 1 227 ? -43.924 -9.056 16.843 1.00 87.56 227 GLU A N 1
ATOM 1652 C CA . GLU A 1 227 ? -44.570 -8.230 15.816 1.00 87.56 227 GLU A CA 1
ATOM 1653 C C . GLU A 1 227 ? -43.762 -6.982 15.424 1.00 87.56 227 GLU A C 1
ATOM 1655 O O . GLU A 1 227 ? -43.704 -6.629 14.244 1.00 87.56 227 GLU A O 1
ATOM 1660 N N . ALA A 1 228 ? -43.111 -6.324 16.390 1.00 84.81 228 ALA A N 1
ATOM 1661 C CA . ALA A 1 228 ? -42.260 -5.165 16.135 1.00 84.81 228 ALA A CA 1
ATOM 1662 C C . ALA A 1 228 ? -41.022 -5.574 15.326 1.00 84.81 228 ALA A C 1
ATOM 1664 O O . ALA A 1 228 ? -40.689 -4.919 14.339 1.00 84.81 228 ALA A O 1
ATOM 1665 N N . GLN A 1 229 ? -40.409 -6.712 15.668 1.00 87.19 229 GLN A N 1
ATOM 1666 C CA . GLN A 1 229 ? -39.300 -7.282 14.896 1.00 87.19 229 GLN A CA 1
ATOM 1667 C C . GLN A 1 229 ? -39.727 -7.631 13.460 1.00 87.19 229 GLN A C 1
ATOM 1669 O O . GLN A 1 229 ? -38.999 -7.342 12.509 1.00 87.19 229 GLN A O 1
ATOM 1674 N N . GLY A 1 230 ? -40.932 -8.183 13.277 1.00 93.69 230 GLY A N 1
ATOM 1675 C CA . GLY A 1 230 ? -41.481 -8.500 11.957 1.00 93.69 230 GLY A CA 1
ATOM 1676 C C . GLY A 1 230 ? -41.647 -7.275 11.049 1.00 93.69 230 GLY A C 1
ATOM 1677 O O . GLY A 1 230 ? -41.294 -7.334 9.868 1.00 93.69 230 GLY A O 1
ATOM 1678 N N . ARG A 1 231 ? -42.128 -6.147 11.593 1.00 93.44 231 ARG A N 1
ATOM 1679 C CA . ARG A 1 231 ? -42.259 -4.885 10.839 1.00 93.44 231 ARG A CA 1
ATOM 1680 C C . ARG A 1 231 ? -40.898 -4.314 10.446 1.00 93.44 231 ARG A C 1
ATOM 1682 O O . ARG A 1 231 ? -40.728 -3.925 9.291 1.00 93.44 231 ARG A O 1
ATOM 1689 N N . THR A 1 232 ? -39.926 -4.330 11.359 1.00 92.38 232 THR A N 1
ATOM 1690 C CA . THR A 1 232 ? -38.555 -3.874 11.079 1.00 92.38 232 THR A CA 1
ATOM 1691 C C . THR A 1 232 ? -37.928 -4.675 9.939 1.00 92.38 232 THR A C 1
ATOM 1693 O O . THR A 1 232 ? -37.458 -4.093 8.964 1.00 92.38 232 THR A O 1
ATOM 1696 N N . LEU A 1 233 ? -38.025 -6.009 9.980 1.00 93.19 233 LEU A N 1
ATOM 1697 C CA . LEU A 1 233 ? -37.487 -6.876 8.925 1.00 93.19 233 LEU A CA 1
ATOM 1698 C C . LEU A 1 233 ? -38.163 -6.658 7.563 1.00 93.19 233 LEU A C 1
ATOM 1700 O O . LEU A 1 233 ? -37.518 -6.778 6.518 1.00 93.19 233 LEU A O 1
ATOM 1704 N N . GLN A 1 234 ? -39.464 -6.353 7.536 1.00 96.69 234 GLN A N 1
ATOM 1705 C CA . GLN A 1 234 ? -40.156 -6.030 6.286 1.00 96.69 234 GLN A CA 1
ATOM 1706 C C . GLN A 1 234 ? -39.669 -4.711 5.679 1.00 96.69 234 GLN A C 1
ATOM 1708 O O . GLN A 1 234 ? -39.486 -4.642 4.460 1.00 96.69 234 GLN A O 1
ATOM 1713 N N . GLU A 1 235 ? -39.437 -3.687 6.499 1.00 96.00 235 GLU A N 1
ATOM 1714 C CA . GLU A 1 235 ? -38.940 -2.397 6.016 1.00 96.00 235 GLU A CA 1
ATOM 1715 C C . GLU A 1 235 ? -37.489 -2.499 5.532 1.00 96.00 235 GLU A C 1
ATOM 1717 O O . GLU A 1 235 ? -37.170 -2.037 4.435 1.00 96.00 235 GLU A O 1
ATOM 1722 N N . GLU A 1 236 ? -36.638 -3.227 6.258 1.00 93.06 236 GLU A N 1
ATOM 1723 C CA . GLU A 1 236 ? -35.270 -3.531 5.824 1.00 93.06 236 GLU A CA 1
ATOM 1724 C C . GLU A 1 236 ? -35.244 -4.266 4.478 1.00 93.06 236 GLU A C 1
ATOM 1726 O O . GLU A 1 236 ? -34.465 -3.920 3.589 1.00 93.06 236 GLU A O 1
ATOM 1731 N N . ARG A 1 237 ? -36.138 -5.243 4.265 1.00 96.25 237 ARG A N 1
ATOM 1732 C CA . ARG A 1 237 ? -36.251 -5.944 2.974 1.00 96.25 237 ARG A CA 1
ATOM 1733 C C . ARG A 1 237 ? -36.646 -5.008 1.835 1.00 96.25 237 ARG A C 1
ATOM 1735 O O . ARG A 1 237 ? -36.082 -5.116 0.744 1.00 96.25 237 ARG A O 1
ATOM 1742 N N . LYS A 1 238 ? -37.591 -4.091 2.066 1.00 97.38 238 LYS A N 1
ATOM 1743 C CA . LYS A 1 238 ? -37.979 -3.079 1.069 1.00 97.38 238 LYS A CA 1
ATOM 1744 C C . LYS A 1 238 ? -36.817 -2.142 0.756 1.00 97.38 238 LYS A C 1
ATOM 1746 O O . LYS A 1 238 ? -36.588 -1.840 -0.416 1.00 97.38 238 LYS A O 1
ATOM 1751 N N . GLN A 1 239 ? -36.072 -1.716 1.773 1.00 95.38 239 GLN A N 1
ATOM 1752 C CA . GLN A 1 239 ? -34.914 -0.846 1.596 1.00 95.38 239 GLN A CA 1
ATOM 1753 C C . GLN A 1 239 ? -33.802 -1.548 0.805 1.00 95.38 239 GLN A C 1
ATOM 1755 O O . GLN A 1 239 ? -33.340 -1.016 -0.202 1.00 95.38 239 GLN A O 1
ATOM 1760 N N . LEU A 1 240 ? -33.474 -2.796 1.150 1.00 93.56 240 LEU A N 1
ATOM 1761 C CA . LEU A 1 240 ? -32.505 -3.606 0.406 1.00 93.56 240 LEU A CA 1
ATOM 1762 C C . LEU A 1 240 ? -32.917 -3.830 -1.055 1.00 93.56 240 LEU A C 1
ATOM 1764 O O . LEU A 1 240 ? -32.063 -3.850 -1.942 1.00 93.56 240 LEU A O 1
ATOM 1768 N N . ALA A 1 241 ? -34.213 -3.989 -1.334 1.00 96.62 241 ALA A N 1
ATOM 1769 C CA . ALA A 1 241 ? -34.709 -4.099 -2.704 1.00 96.62 241 ALA A CA 1
ATOM 1770 C C . ALA A 1 241 ? -34.500 -2.796 -3.500 1.00 96.62 241 ALA A C 1
ATOM 1772 O O . ALA A 1 241 ? -34.045 -2.849 -4.647 1.00 96.62 241 ALA A O 1
ATOM 1773 N N . LYS A 1 242 ? -34.763 -1.630 -2.889 1.00 96.81 242 LYS A N 1
ATOM 1774 C CA . LYS A 1 242 ? -34.492 -0.313 -3.496 1.00 96.81 242 LYS A CA 1
ATOM 1775 C C . LYS A 1 242 ? -33.001 -0.113 -3.761 1.00 96.81 242 LYS A C 1
ATOM 1777 O O . LYS A 1 242 ? -32.625 0.293 -4.861 1.00 96.81 242 LYS A O 1
ATOM 1782 N N . ASP A 1 243 ? -32.154 -0.458 -2.796 1.00 91.06 243 ASP A N 1
ATOM 1783 C CA . ASP A 1 243 ? -30.703 -0.314 -2.919 1.00 91.06 243 ASP A CA 1
ATOM 1784 C C . ASP A 1 243 ? -30.135 -1.235 -4.007 1.00 91.06 243 ASP A C 1
ATOM 1786 O O . ASP A 1 243 ? -29.312 -0.804 -4.816 1.00 91.06 243 ASP A O 1
ATOM 1790 N N . ARG A 1 244 ? -30.636 -2.474 -4.121 1.00 95.75 244 ARG A N 1
ATOM 1791 C CA . ARG A 1 244 ? -30.278 -3.386 -5.223 1.00 95.75 244 ARG A CA 1
ATOM 1792 C C . ARG A 1 244 ? -30.651 -2.818 -6.589 1.00 95.75 244 ARG A C 1
ATOM 1794 O O . ARG A 1 244 ? -29.833 -2.875 -7.505 1.00 95.75 244 ARG A O 1
ATOM 1801 N N . ALA A 1 245 ? -31.851 -2.256 -6.731 1.00 96.69 245 ALA A N 1
ATOM 1802 C CA . ALA A 1 245 ? -32.279 -1.633 -7.983 1.00 96.69 245 ALA A CA 1
ATOM 1803 C C . ALA A 1 245 ? -31.407 -0.417 -8.341 1.00 96.69 245 ALA A C 1
ATOM 1805 O O . ALA A 1 245 ? -30.991 -0.258 -9.490 1.00 96.69 245 ALA A O 1
ATOM 1806 N N . ARG A 1 246 ? -31.062 0.410 -7.347 1.00 96.25 246 ARG A N 1
ATOM 1807 C CA . ARG A 1 246 ? -30.152 1.546 -7.524 1.00 96.25 246 ARG A CA 1
ATOM 1808 C C . ARG A 1 246 ? -28.762 1.096 -7.978 1.00 96.25 246 ARG A C 1
ATOM 1810 O O . ARG A 1 246 ? -28.259 1.620 -8.971 1.00 96.25 246 ARG A O 1
ATOM 1817 N N . LEU A 1 247 ? -28.167 0.112 -7.305 1.00 90.31 247 LEU A N 1
ATOM 1818 C CA . LEU A 1 247 ? -26.847 -0.420 -7.661 1.00 90.31 247 LEU A CA 1
ATOM 1819 C C . LEU A 1 247 ? -26.839 -1.053 -9.056 1.00 90.31 247 LEU A C 1
ATOM 1821 O O . LEU A 1 247 ? -25.882 -0.863 -9.803 1.00 90.31 247 LEU A O 1
ATOM 1825 N N . ALA A 1 248 ? -27.910 -1.749 -9.449 1.00 95.75 248 ALA A N 1
ATOM 1826 C CA . ALA A 1 248 ? -28.041 -2.292 -10.801 1.00 95.75 248 ALA A CA 1
ATOM 1827 C C . ALA A 1 248 ? -28.026 -1.183 -11.872 1.00 95.75 248 ALA A C 1
ATOM 1829 O O . ALA A 1 248 ? -27.333 -1.308 -12.885 1.00 95.75 248 ALA A O 1
ATOM 1830 N N . ASN A 1 249 ? -28.720 -0.067 -11.623 1.00 96.69 249 ASN A N 1
ATOM 1831 C CA . ASN A 1 249 ? -28.725 1.095 -12.516 1.00 96.69 249 ASN A CA 1
ATOM 1832 C C . ASN A 1 249 ? -27.354 1.787 -12.585 1.00 96.69 249 ASN A C 1
ATOM 1834 O O . ASN A 1 249 ? -26.879 2.122 -13.673 1.00 96.69 249 ASN A O 1
ATOM 1838 N N . GLU A 1 250 ? -26.692 1.980 -11.441 1.00 94.44 250 GLU A N 1
ATOM 1839 C CA . GLU A 1 250 ? -25.335 2.538 -11.384 1.00 94.44 250 GLU A CA 1
ATOM 1840 C C . GLU A 1 250 ? -24.336 1.642 -12.133 1.00 94.44 250 GLU A C 1
ATOM 1842 O O . GLU A 1 250 ? -23.526 2.134 -12.923 1.00 94.44 250 GLU A O 1
ATOM 1847 N N . TRP A 1 251 ? -24.450 0.320 -11.985 1.00 88.56 251 TRP A N 1
ATOM 1848 C CA . TRP A 1 251 ? -23.607 -0.643 -12.690 1.00 88.56 251 TRP A CA 1
ATOM 1849 C C . TRP A 1 251 ? -23.830 -0.615 -14.207 1.00 88.56 251 TRP A C 1
ATOM 1851 O O . TRP A 1 251 ? -22.866 -0.586 -14.977 1.00 88.56 251 TRP A O 1
ATOM 1861 N N . ALA A 1 252 ? -25.084 -0.538 -14.660 1.00 96.88 252 ALA A N 1
ATOM 1862 C CA . ALA A 1 252 ? -25.408 -0.374 -16.076 1.00 96.88 252 ALA A CA 1
ATOM 1863 C C . ALA A 1 252 ? -24.821 0.930 -16.651 1.00 96.88 252 ALA A C 1
ATOM 1865 O O . ALA A 1 252 ? -24.265 0.933 -17.756 1.00 96.88 252 ALA A O 1
ATOM 1866 N N . ARG A 1 253 ? -24.869 2.029 -15.884 1.00 96.62 253 ARG A N 1
ATOM 1867 C CA . ARG A 1 253 ? -24.259 3.312 -16.262 1.00 96.62 253 ARG A CA 1
ATOM 1868 C C . ARG A 1 253 ? -22.739 3.200 -16.379 1.00 96.62 253 ARG A C 1
ATOM 1870 O O . ARG A 1 253 ? -22.185 3.636 -17.386 1.00 96.62 253 ARG A O 1
ATOM 1877 N N . LEU A 1 254 ? -22.071 2.576 -15.408 1.00 89.31 254 LEU A N 1
ATOM 1878 C CA . LEU A 1 254 ? -20.623 2.348 -15.450 1.00 89.31 254 LEU A CA 1
ATOM 1879 C C . LEU A 1 254 ? -20.216 1.473 -16.638 1.00 89.31 254 LEU A C 1
ATOM 1881 O O . LEU A 1 254 ? -19.248 1.792 -17.329 1.00 89.31 254 LEU A O 1
ATOM 1885 N N . LYS A 1 255 ? -20.983 0.418 -16.938 1.00 94.81 255 LYS A N 1
ATOM 1886 C CA . LYS A 1 255 ? -20.755 -0.436 -18.112 1.00 94.81 255 LYS A CA 1
ATOM 1887 C C . LYS A 1 255 ? -20.833 0.367 -19.414 1.00 94.81 255 LYS A C 1
ATOM 1889 O O . LYS A 1 255 ? -19.966 0.214 -20.274 1.00 94.81 255 LYS A O 1
ATOM 1894 N N . LYS A 1 256 ? -21.817 1.266 -19.538 1.00 96.75 256 LYS A N 1
ATOM 1895 C CA . LYS A 1 256 ? -21.948 2.176 -20.688 1.00 96.75 256 LYS A CA 1
ATOM 1896 C C . LYS A 1 256 ? -20.774 3.159 -20.781 1.00 96.75 256 LYS A C 1
ATOM 1898 O O . LYS A 1 256 ? -20.189 3.286 -21.854 1.00 96.75 256 LYS A O 1
ATOM 1903 N N . CYS A 1 257 ? -20.386 3.801 -19.676 1.00 93.31 257 CYS A N 1
ATOM 1904 C CA . CYS A 1 257 ? -19.227 4.701 -19.642 1.00 93.31 257 CYS A CA 1
ATOM 1905 C C . CYS A 1 257 ? -17.929 3.980 -20.038 1.00 93.31 257 CYS A C 1
ATOM 1907 O O . CYS A 1 257 ? -17.138 4.517 -20.809 1.00 93.31 257 CYS A O 1
ATOM 1909 N N . ARG A 1 258 ? -17.724 2.743 -19.568 1.00 92.38 258 ARG A N 1
ATOM 1910 C CA . ARG A 1 258 ? -16.554 1.929 -19.926 1.00 92.38 258 ARG A CA 1
ATOM 1911 C C . ARG A 1 258 ? -16.518 1.608 -21.420 1.00 92.38 258 ARG A C 1
ATOM 1913 O O . ARG A 1 258 ? -15.465 1.727 -22.035 1.00 92.38 258 ARG A O 1
ATOM 1920 N N . ALA A 1 259 ? -17.657 1.251 -22.013 1.00 95.56 259 ALA A N 1
ATOM 1921 C CA . ALA A 1 259 ? -17.746 1.027 -23.456 1.00 95.56 259 ALA A CA 1
ATOM 1922 C C . ALA A 1 259 ? -17.399 2.299 -24.254 1.00 95.56 259 ALA A C 1
ATOM 1924 O O . ALA A 1 259 ? -16.635 2.231 -25.214 1.00 95.56 259 ALA A O 1
ATOM 1925 N N . GLN A 1 260 ? -17.884 3.466 -23.818 1.00 96.69 260 GLN A N 1
ATOM 1926 C CA . GLN A 1 260 ? -17.551 4.753 -24.441 1.00 96.69 260 GLN A CA 1
ATOM 1927 C C . GLN A 1 260 ? -16.064 5.106 -24.313 1.00 96.69 260 GLN A C 1
ATOM 1929 O O . GLN A 1 260 ? -15.473 5.607 -25.267 1.00 96.69 260 GLN A O 1
ATOM 1934 N N . LEU A 1 261 ? -15.450 4.847 -23.155 1.00 92.12 261 LEU A N 1
ATOM 1935 C CA . LEU A 1 261 ? -14.022 5.084 -22.950 1.00 92.12 261 LEU A CA 1
ATOM 1936 C C . LEU A 1 261 ? -13.172 4.194 -23.864 1.00 92.12 261 LEU A C 1
ATOM 1938 O O . LEU A 1 261 ? -12.239 4.690 -24.492 1.00 92.12 261 LEU A O 1
ATOM 1942 N N . ASN A 1 262 ? -13.527 2.913 -23.988 1.00 90.25 262 ASN A N 1
ATOM 1943 C CA . ASN A 1 262 ? -12.842 1.984 -24.885 1.00 90.25 262 ASN A CA 1
ATOM 1944 C C . ASN A 1 262 ? -12.943 2.430 -26.352 1.00 90.25 262 ASN A C 1
ATOM 1946 O O . ASN A 1 262 ? -11.952 2.368 -27.077 1.00 90.25 262 ASN A O 1
ATOM 1950 N N . GLU A 1 263 ? -14.107 2.925 -26.785 1.00 97.56 263 GLU A N 1
ATOM 1951 C CA . GLU A 1 263 ? -14.269 3.455 -28.143 1.00 97.56 263 GLU A CA 1
ATOM 1952 C C . GLU A 1 263 ? -13.401 4.700 -28.370 1.00 97.56 263 GLU A C 1
ATOM 1954 O O . GLU A 1 263 ? -12.676 4.770 -29.360 1.00 97.56 263 GLU A O 1
ATOM 1959 N N . LYS A 1 264 ? -13.379 5.645 -27.419 1.00 94.50 264 LYS A N 1
ATOM 1960 C CA . LYS A 1 264 ? -12.494 6.820 -27.492 1.00 94.50 264 LYS A CA 1
ATOM 1961 C C . LYS A 1 264 ? -11.015 6.432 -27.539 1.00 94.50 264 LYS A C 1
ATOM 1963 O O . LYS A 1 264 ? -10.254 7.010 -28.308 1.00 94.50 264 LYS A O 1
ATOM 1968 N N . GLN A 1 265 ? -10.600 5.438 -26.752 1.00 91.12 265 GLN A N 1
ATOM 1969 C CA . GLN A 1 265 ? -9.233 4.915 -26.800 1.00 91.12 265 GLN A CA 1
ATOM 1970 C C . GLN A 1 265 ? -8.909 4.287 -28.160 1.00 91.12 265 GLN A C 1
ATOM 1972 O O . GLN A 1 265 ? -7.806 4.482 -28.670 1.00 91.12 265 GLN A O 1
ATOM 1977 N N . ARG A 1 266 ? -9.858 3.566 -28.772 1.00 97.12 266 ARG A N 1
ATOM 1978 C CA . ARG A 1 266 ? -9.694 3.011 -30.122 1.00 97.12 266 ARG A CA 1
ATOM 1979 C C . ARG A 1 266 ? -9.516 4.118 -31.163 1.00 97.12 266 ARG A C 1
ATOM 1981 O O . ARG A 1 266 ? -8.564 4.058 -31.936 1.00 97.12 266 ARG A O 1
ATOM 1988 N N . GLN A 1 267 ? -10.367 5.142 -31.127 1.00 97.12 267 GLN A N 1
ATOM 1989 C CA . GLN A 1 267 ? -10.282 6.308 -32.015 1.00 97.12 267 GLN A CA 1
ATOM 1990 C C . GLN A 1 267 ? -8.946 7.044 -31.863 1.00 97.12 267 GLN A C 1
ATOM 1992 O O . GLN A 1 267 ? -8.293 7.360 -32.853 1.00 97.12 267 GLN A O 1
ATOM 1997 N N . PHE A 1 268 ? -8.490 7.256 -30.626 1.00 94.56 268 PHE A N 1
ATOM 1998 C CA . PHE A 1 268 ? -7.197 7.886 -30.366 1.00 94.56 268 PHE A CA 1
ATOM 1999 C C . PHE A 1 268 ? -6.028 7.065 -30.929 1.00 94.56 268 PHE A C 1
ATOM 2001 O O . PHE A 1 268 ? -5.137 7.615 -31.571 1.00 94.56 268 PHE A O 1
ATOM 2008 N N . ARG A 1 269 ? -6.041 5.736 -30.755 1.00 94.81 269 ARG A N 1
ATOM 2009 C CA . ARG A 1 269 ? -5.014 4.852 -31.336 1.00 94.81 269 ARG A CA 1
ATOM 2010 C C . ARG A 1 269 ? -4.989 4.919 -32.862 1.00 94.81 269 ARG A C 1
ATOM 2012 O O . ARG A 1 269 ? -3.902 4.928 -33.434 1.00 94.81 269 ARG A O 1
ATOM 2019 N N . GLN A 1 270 ? -6.155 4.988 -33.502 1.00 97.75 270 GLN A N 1
ATOM 2020 C CA . GLN A 1 270 ? -6.253 5.152 -34.951 1.00 97.75 270 GLN A CA 1
ATOM 2021 C C . GLN A 1 270 ? -5.660 6.496 -35.400 1.00 97.75 270 GLN A C 1
ATOM 2023 O O . GLN A 1 270 ? -4.802 6.513 -36.276 1.00 97.75 270 GLN A O 1
ATOM 2028 N N . MET A 1 271 ? -6.016 7.594 -34.728 1.00 96.19 271 MET A N 1
ATOM 2029 C CA . MET A 1 271 ? -5.470 8.926 -35.010 1.00 96.19 271 MET A CA 1
ATOM 2030 C C . MET A 1 271 ? -3.941 8.971 -34.860 1.00 96.19 271 MET A C 1
ATOM 2032 O O . MET A 1 271 ? -3.244 9.542 -35.694 1.00 96.19 271 MET A O 1
ATOM 2036 N N . VAL A 1 272 ? -3.393 8.321 -33.827 1.00 95.56 272 VAL A N 1
ATOM 2037 C CA . VAL A 1 272 ? -1.938 8.203 -33.638 1.00 95.56 272 VAL A CA 1
ATOM 2038 C C . VAL A 1 272 ? -1.287 7.392 -34.764 1.00 95.56 272 VAL A C 1
ATOM 2040 O O . VAL A 1 272 ? -0.183 7.726 -35.194 1.00 95.56 272 VAL A O 1
ATOM 2043 N N . ALA A 1 273 ? -1.935 6.329 -35.247 1.00 96.25 273 ALA A N 1
ATOM 2044 C CA . ALA A 1 273 ? -1.424 5.527 -36.357 1.00 96.25 273 ALA A CA 1
ATOM 2045 C C . ALA A 1 273 ? -1.404 6.323 -37.674 1.00 96.25 273 ALA A C 1
ATOM 2047 O O . ALA A 1 273 ? -0.374 6.346 -38.350 1.00 96.25 273 ALA A O 1
ATOM 2048 N N . GLU A 1 274 ? -2.490 7.033 -37.985 1.00 97.88 274 GLU A N 1
ATOM 2049 C CA . GLU A 1 274 ? -2.594 7.925 -39.147 1.00 97.88 274 GLU A CA 1
ATOM 2050 C C . GLU A 1 274 ? -1.545 9.043 -39.079 1.00 97.88 274 GLU A C 1
ATOM 2052 O O . GLU A 1 274 ? -0.796 9.259 -40.030 1.00 97.88 274 GLU A O 1
ATOM 2057 N N . PHE A 1 275 ? -1.393 9.689 -37.918 1.00 96.88 275 PHE A N 1
ATOM 2058 C CA . PHE A 1 275 ? -0.377 10.721 -37.714 1.00 96.88 275 PHE A CA 1
ATOM 2059 C C . PHE A 1 275 ? 1.044 10.193 -37.954 1.00 96.88 275 PHE A C 1
ATOM 2061 O O . PHE A 1 275 ? 1.839 10.830 -38.648 1.00 96.88 275 PHE A O 1
ATOM 2068 N N . LYS A 1 276 ? 1.370 8.997 -37.443 1.00 96.44 276 LYS A N 1
ATOM 2069 C CA . LYS A 1 276 ? 2.670 8.352 -37.692 1.00 96.44 276 LYS A CA 1
ATOM 2070 C C . LYS A 1 276 ? 2.907 8.090 -39.180 1.00 96.44 276 LYS A C 1
ATOM 2072 O O . LYS A 1 276 ? 4.033 8.259 -39.644 1.00 96.44 276 LYS A O 1
ATOM 2077 N N . GLN A 1 277 ? 1.879 7.689 -39.925 1.00 97.81 277 GLN A N 1
ATOM 2078 C CA . GLN A 1 277 ? 1.980 7.476 -41.368 1.00 97.81 277 GLN A CA 1
ATOM 2079 C C . GLN A 1 277 ? 2.226 8.792 -42.119 1.00 97.81 277 GLN A C 1
ATOM 2081 O O . GLN A 1 277 ? 3.097 8.840 -42.991 1.00 97.81 277 GLN A O 1
ATOM 2086 N N . THR A 1 278 ? 1.542 9.872 -41.736 1.00 97.31 278 THR A N 1
ATOM 2087 C CA . THR A 1 278 ? 1.767 11.215 -42.293 1.00 97.31 278 THR A CA 1
ATOM 2088 C C . THR A 1 278 ? 3.194 11.698 -42.037 1.00 97.31 278 THR A C 1
ATOM 2090 O O . THR A 1 278 ? 3.854 12.170 -42.960 1.00 97.31 278 THR A O 1
ATOM 2093 N N . VAL A 1 279 ? 3.713 11.523 -40.815 1.00 96.88 279 VAL A N 1
ATOM 2094 C CA . VAL A 1 279 ? 5.098 11.894 -40.470 1.00 96.88 279 VAL A CA 1
ATOM 2095 C C . VAL A 1 279 ? 6.117 11.094 -41.284 1.00 96.88 279 VAL A C 1
ATOM 2097 O O . VAL A 1 279 ? 7.080 11.677 -41.780 1.00 96.88 279 VAL A O 1
ATOM 2100 N N . ARG A 1 280 ? 5.906 9.783 -41.471 1.00 97.19 280 ARG A N 1
ATOM 2101 C CA . ARG A 1 280 ? 6.772 8.949 -42.326 1.00 97.19 280 ARG A CA 1
ATOM 2102 C C . ARG A 1 280 ? 6.764 9.431 -43.775 1.00 97.19 280 ARG A C 1
ATOM 2104 O O . ARG A 1 280 ? 7.822 9.719 -44.314 1.00 97.19 280 ARG A O 1
ATOM 2111 N N . THR A 1 281 ? 5.579 9.638 -44.346 1.00 97.00 281 THR A N 1
ATOM 2112 C CA . THR A 1 281 ? 5.423 10.126 -45.727 1.00 97.00 281 THR A CA 1
ATOM 2113 C C . THR A 1 281 ? 6.111 11.480 -45.922 1.00 97.00 281 THR A C 1
ATOM 2115 O O . THR A 1 281 ? 6.851 11.676 -46.882 1.00 97.00 281 THR A O 1
ATOM 2118 N N . ALA A 1 282 ? 5.938 12.411 -44.977 1.00 95.50 282 ALA A N 1
ATOM 2119 C CA . ALA A 1 282 ? 6.617 13.704 -45.009 1.00 95.50 282 ALA A CA 1
ATOM 2120 C C . ALA A 1 282 ? 8.145 13.574 -44.873 1.00 95.50 282 ALA A C 1
ATOM 2122 O O . ALA A 1 282 ? 8.884 14.340 -45.492 1.00 95.50 282 ALA A O 1
ATOM 2123 N N . SER A 1 283 ? 8.630 12.611 -44.082 1.00 95.38 283 SER A N 1
ATOM 2124 C CA . SER A 1 283 ? 10.059 12.310 -43.974 1.00 95.38 283 SER A CA 1
ATOM 2125 C C . SER A 1 283 ? 10.628 11.762 -45.285 1.00 95.38 283 SER A C 1
ATOM 2127 O O . SER A 1 283 ? 11.733 12.147 -45.657 1.00 95.38 283 SER A O 1
ATOM 2129 N N . ASP A 1 284 ? 9.899 10.899 -45.991 1.00 95.12 284 ASP A N 1
ATOM 2130 C CA . ASP A 1 284 ? 10.350 10.303 -47.256 1.00 95.12 284 ASP A CA 1
ATOM 2131 C C . ASP A 1 284 ? 10.369 11.342 -48.392 1.00 95.12 284 ASP A C 1
ATOM 2133 O O . ASP A 1 284 ? 11.329 11.415 -49.165 1.00 95.12 284 ASP A O 1
ATOM 2137 N N . ILE A 1 285 ? 9.379 12.245 -48.424 1.00 93.69 285 ILE A N 1
ATOM 2138 C CA . ILE A 1 285 ? 9.361 13.404 -49.337 1.00 93.69 285 ILE A CA 1
ATOM 2139 C C . ILE A 1 285 ? 10.542 14.352 -49.070 1.00 93.69 285 ILE A C 1
ATOM 2141 O O . ILE A 1 285 ? 11.035 14.992 -49.991 1.00 93.69 285 ILE A O 1
ATOM 2145 N N . ARG A 1 286 ? 11.025 14.469 -47.826 1.00 90.94 286 ARG A N 1
ATOM 2146 C CA . ARG A 1 286 ? 12.201 15.305 -47.518 1.00 90.94 286 ARG A CA 1
ATOM 2147 C C . ARG A 1 286 ? 13.530 14.668 -47.925 1.00 90.94 286 ARG A C 1
ATOM 2149 O O . ARG A 1 286 ? 14.471 15.412 -48.175 1.00 90.94 286 ARG A O 1
ATOM 2156 N N . LYS A 1 287 ? 13.620 13.336 -47.987 1.00 90.00 287 LYS A N 1
ATOM 2157 C CA . LYS A 1 287 ? 14.851 12.617 -48.371 1.00 90.00 287 LYS A CA 1
ATOM 2158 C C . LYS A 1 287 ? 15.076 12.573 -49.886 1.00 90.00 287 LYS A C 1
ATOM 2160 O O . LYS A 1 287 ? 16.212 12.632 -50.343 1.00 90.00 287 LYS A O 1
ATOM 2165 N N . THR A 1 288 ? 14.005 12.538 -50.673 1.00 84.88 288 THR A N 1
ATOM 2166 C CA . THR A 1 288 ? 14.081 12.444 -52.143 1.00 84.88 288 THR A CA 1
ATOM 2167 C C . THR A 1 288 ? 14.803 13.629 -52.825 1.00 84.88 288 THR A C 1
ATOM 2169 O O . THR A 1 288 ? 15.607 13.388 -53.723 1.00 84.88 288 THR A O 1
ATOM 2172 N N . PRO A 1 289 ? 14.631 14.903 -52.408 1.00 76.81 289 PRO A N 1
ATOM 2173 C CA . PRO A 1 289 ? 15.365 16.031 -52.988 1.00 76.81 289 PRO A CA 1
ATOM 2174 C C . PRO A 1 289 ? 16.851 16.076 -52.615 1.00 76.81 289 PRO A C 1
ATOM 2176 O O . PRO A 1 289 ? 17.639 16.634 -53.377 1.00 76.81 289 PRO A O 1
ATOM 2179 N N . SER A 1 290 ? 17.245 15.541 -51.450 1.00 74.25 290 SER A N 1
ATOM 2180 C CA . SER A 1 290 ? 18.656 15.540 -51.036 1.00 74.25 290 SER A CA 1
ATOM 2181 C C . SER A 1 290 ? 19.482 14.529 -51.822 1.00 74.25 290 SER A C 1
ATOM 2183 O O . SER A 1 290 ? 20.606 14.848 -52.193 1.00 74.25 290 SER A O 1
ATOM 2185 N N . GLU A 1 291 ? 18.910 13.367 -52.145 1.00 74.88 291 GLU A N 1
ATOM 2186 C CA . GLU A 1 291 ? 19.579 12.356 -52.974 1.00 74.88 291 GLU A CA 1
ATOM 2187 C C . GLU A 1 291 ? 19.752 12.856 -54.415 1.00 74.88 291 GLU A C 1
ATOM 2189 O O . GLU A 1 291 ? 20.844 12.773 -54.967 1.00 74.88 291 GLU A O 1
ATOM 2194 N N . GLY A 1 292 ? 18.722 13.493 -54.987 1.00 73.94 292 GLY A N 1
ATOM 2195 C CA . GLY A 1 292 ? 18.807 14.080 -56.330 1.00 73.94 292 GLY A CA 1
ATOM 2196 C C . GLY A 1 292 ? 19.836 15.212 -56.448 1.00 73.94 292 GLY A C 1
ATOM 2197 O O . GLY A 1 292 ? 20.535 15.301 -57.457 1.00 73.94 292 GLY A O 1
ATOM 2198 N N . ARG A 1 293 ? 19.973 16.062 -55.416 1.00 76.19 293 ARG A N 1
ATOM 2199 C CA . ARG A 1 293 ? 21.010 17.110 -55.389 1.00 76.19 293 ARG A CA 1
ATOM 2200 C C . ARG A 1 293 ? 22.414 16.535 -55.251 1.00 76.19 293 ARG A C 1
ATOM 2202 O O . ARG A 1 293 ? 23.282 16.981 -55.985 1.00 76.19 293 ARG A O 1
ATOM 2209 N N . GLN A 1 294 ? 22.617 15.532 -54.393 1.00 77.56 294 GLN A N 1
ATOM 2210 C CA . GLN A 1 294 ? 23.919 14.869 -54.261 1.00 77.56 294 GLN A CA 1
ATOM 2211 C C . GLN A 1 294 ? 24.354 14.218 -55.576 1.00 77.56 294 GLN A C 1
ATOM 2213 O O . GLN A 1 294 ? 25.469 14.450 -56.020 1.00 77.56 294 GLN A O 1
ATOM 2218 N N . THR A 1 295 ? 23.457 13.503 -56.264 1.00 81.19 295 THR A N 1
ATOM 2219 C CA . THR A 1 295 ? 23.795 12.896 -57.563 1.00 81.19 295 THR A CA 1
ATOM 2220 C C . THR A 1 295 ? 24.059 13.923 -58.666 1.00 81.19 295 THR A C 1
ATOM 2222 O O . THR A 1 295 ? 24.874 13.673 -59.550 1.00 81.19 295 THR A O 1
ATOM 2225 N N . ALA A 1 296 ? 23.377 15.075 -58.641 1.00 81.06 296 ALA A N 1
ATOM 2226 C CA . ALA A 1 296 ? 23.600 16.136 -59.623 1.00 81.06 296 ALA A CA 1
ATOM 2227 C C . ALA A 1 296 ? 24.938 16.854 -59.381 1.00 81.06 296 ALA A C 1
ATOM 2229 O O . ALA A 1 296 ? 25.668 17.117 -60.330 1.00 81.06 296 ALA A O 1
ATOM 2230 N N . GLU A 1 297 ? 25.272 17.113 -58.115 1.00 85.00 297 GLU A N 1
ATOM 2231 C CA . GLU A 1 297 ? 26.538 17.725 -57.704 1.00 85.00 297 GLU A CA 1
ATOM 2232 C C . GLU A 1 297 ? 27.727 16.784 -57.973 1.00 85.00 297 GLU A C 1
ATOM 2234 O O . GLU A 1 297 ? 28.742 17.212 -58.516 1.00 85.00 297 GLU A O 1
ATOM 2239 N N . GLU A 1 298 ? 27.583 15.478 -57.715 1.00 83.81 298 GLU A N 1
ATOM 2240 C CA . GLU A 1 298 ? 28.588 14.467 -58.079 1.00 83.81 298 GLU A CA 1
ATOM 2241 C C . GLU A 1 298 ? 28.806 14.384 -59.601 1.00 83.81 298 GLU A C 1
ATOM 2243 O O . GLU A 1 298 ? 29.949 14.314 -60.052 1.00 83.81 298 GLU A O 1
ATOM 2248 N N . ALA A 1 299 ? 27.741 14.450 -60.409 1.00 84.50 299 ALA A N 1
ATOM 2249 C CA . ALA A 1 299 ? 27.854 14.440 -61.870 1.00 84.50 299 ALA A CA 1
ATOM 2250 C C . ALA A 1 299 ? 28.535 15.706 -62.426 1.00 84.50 299 ALA A C 1
ATOM 2252 O O . ALA A 1 299 ? 29.308 15.621 -63.382 1.00 84.50 299 ALA A O 1
ATOM 2253 N N . GLU A 1 300 ? 28.282 16.871 -61.824 1.00 88.56 300 GLU A N 1
ATOM 2254 C CA . GLU A 1 300 ? 28.924 18.139 -62.196 1.00 88.56 300 GLU A CA 1
ATOM 2255 C C . GLU A 1 300 ? 30.424 18.143 -61.844 1.00 88.56 300 GLU A C 1
ATOM 2257 O O . GLU A 1 300 ? 31.255 18.581 -62.649 1.00 88.56 300 GLU A O 1
ATOM 2262 N N . ILE A 1 301 ? 30.795 17.569 -60.692 1.00 87.69 301 ILE A N 1
ATOM 2263 C CA . ILE A 1 301 ? 32.198 17.374 -60.293 1.00 87.69 301 ILE A CA 1
ATOM 2264 C C . ILE A 1 301 ? 32.908 16.405 -61.247 1.00 87.69 301 ILE A C 1
ATOM 2266 O O . ILE A 1 301 ? 34.015 16.698 -61.698 1.00 87.69 301 ILE A O 1
ATOM 2270 N N . GLN A 1 302 ? 32.277 15.280 -61.596 1.00 86.06 302 GLN A N 1
ATOM 2271 C CA . GLN A 1 302 ? 32.855 14.289 -62.508 1.00 86.06 302 GLN A CA 1
ATOM 2272 C C . GLN A 1 302 ? 33.080 14.880 -63.911 1.00 86.06 302 GLN A C 1
ATOM 2274 O O . GLN A 1 302 ? 34.163 14.745 -64.473 1.00 86.06 302 GLN A O 1
ATOM 2279 N N . SER A 1 303 ? 32.097 15.617 -64.445 1.00 85.19 303 SER A N 1
ATOM 2280 C CA . SER A 1 303 ? 32.215 16.285 -65.749 1.00 85.19 303 SER A CA 1
ATOM 2281 C C . SER A 1 303 ? 33.297 17.368 -65.781 1.00 85.19 303 SER A C 1
ATOM 2283 O O . SER A 1 303 ? 33.817 17.656 -66.857 1.00 85.19 303 SER A O 1
ATOM 2285 N N . SER A 1 304 ? 33.620 17.984 -64.641 1.00 85.50 304 SER A N 1
ATOM 2286 C CA . SER A 1 304 ? 34.679 18.999 -64.538 1.00 85.50 304 SER A CA 1
ATOM 2287 C C . SER A 1 304 ? 36.088 18.398 -64.464 1.00 85.50 304 SER A C 1
ATOM 2289 O O . SER A 1 304 ? 37.059 19.122 -64.650 1.00 85.50 304 SER A O 1
ATOM 2291 N N . LEU A 1 305 ? 36.215 17.099 -64.165 1.00 83.06 305 LEU A N 1
ATOM 2292 C CA . LEU A 1 305 ? 37.500 16.391 -64.094 1.00 83.06 305 LEU A CA 1
ATOM 2293 C C . LEU A 1 305 ? 37.925 15.777 -65.438 1.00 83.06 305 LEU A C 1
ATOM 2295 O O . LEU A 1 305 ? 39.116 15.545 -65.638 1.00 83.06 305 LEU A O 1
ATOM 2299 N N . ASP A 1 306 ? 36.975 15.526 -66.342 1.00 83.06 306 ASP A N 1
ATOM 2300 C CA . ASP A 1 306 ? 37.211 14.876 -67.640 1.00 83.06 306 ASP A CA 1
ATOM 2301 C C . ASP A 1 306 ? 37.480 15.861 -68.807 1.00 83.06 306 ASP A C 1
ATOM 2303 O O . ASP A 1 306 ? 37.721 15.415 -69.933 1.00 83.06 306 ASP A O 1
ATOM 2307 N N . GLY A 1 307 ? 37.435 17.182 -68.572 1.00 76.56 307 GLY A N 1
ATOM 2308 C CA . GLY A 1 307 ? 37.679 18.241 -69.572 1.00 76.56 307 GLY A CA 1
ATOM 2309 C C . GLY A 1 307 ? 38.945 19.043 -69.308 1.00 76.56 307 GLY A C 1
ATOM 2310 O O . GLY A 1 307 ? 39.672 19.315 -70.292 1.00 76.56 307 GLY A O 1
#

Secondary structure (DSSP, 8-state):
-PPPPPHHHHTTS-HHHHHHHHHHHHHTTGGG---BTTBTTHHHHHHHHHHHHHHHHHHHTT----HHHHHHHHHHHHHHHHHHHHHTTSTT--HHHHHHHHHHHHHHHHHHHHHHHHHHHH-S-HHHHHHHHHHHHHHHHHHHHHH-TTHHHHHHHHHHHHTTS----TTS--S----STTSTT--SS----TT-----PPPPP-------------PPP-PPPHHHHHHHHHHHHHHHHHHHHHHHHHHHHHHHHHHHHHHHHHHHHHHHHHHHHHHHHHHHHHHHHHHHHHHHHHHHHHHHH--

pLDDT: mean 89.88, std 13.4, range [40.84, 98.69]

Radius of gyration: 31.23 Å; chains: 1; bounding box: 82×41×121 Å